Protein AF-0000000087186955 (afdb_homodimer)

Radius of gyration: 20.77 Å; Cα contacts (8 Å, |Δi|>4): 490; chains: 2; bounding box: 36×89×52 Å

Sequence (268 aa):
MSTNGNLEWLLADILRVPAVRHALVVSRDGLRLAGSPDISTDDADRLSAICSGLLSLGHEAAAQLAGDGSAPRQVMVEFDGGFLFLVAAGPGASLAVATAADVDAGLVAREMQHMVVRIGQHLSSPPRTRTATPMSTNGNLEWLLADILRVPAVRHALVVSRDGLRLAGSPDISTDDADRLSAICSGLLSLGHEAAAQLAGDGSAPRQVMVEFDGGFLFLVAAGPGASLAVATAADVDAGLVAREMQHMVVRIGQHLSSPPRTRTATP

Secondary structure (DSSP, 8-state):
-------GGGGHHHHTSTTEEEEEEEETTS-EEEE-TTS-HHHHHHHHHHHHHHHHHHHHHHHHHH-TT--EEEEEEEETTEEEEEEE-STTEEEEEEEETT--HHHHHHHHHHHHHHHHHHHHS---------/-------GGGGHHHHTSTTEEEEEEEETTS-EEEE-TTS-HHHHHHHHHHHHHHHHHHHHHHHHHH-TT--EEEEEEEETTEEEEEEE-STTEEEEEEEETT--HHHHHHHHHHHHHHHHHHHHS---------

Nearest PDB structures (foldseek):
  3kye-assembly2_C  TM=9.546E-01  e=3.611E-11  Streptomyces avermitilis MA-4680 = NBRC 14893
  7f8m-assembly3_F  TM=9.015E-01  e=1.747E-09  Candidatus Thorarchaeota archaeon SMTZ1-45
  3t1r-assembly2_C  TM=8.400E-01  e=4.083E-08  Thermus thermophilus HB8
  6izw-assembly1_B  TM=7.992E-01  e=1.858E-07  Myxococcus xanthus DK 1622
  7ct3-assembly1_A  TM=6.776E-01  e=3.622E-05  Myxococcus xanthus DK 1622

Foldseek 3Di:
DDLQPACQVLCVVLCPAPQWDKKFKAWQVQATNYIHPVDDPVRRSVVSNVLNVQQVVQQVVQCVPPNPPGGDQWDKDDDVFWIWIWGDLPDTIIMIIIGGPPGDPVVSVVSVVVSSPVVNVSVPPPPPPPPPDD/DDLQPACQVLCVVLCPAPQWDKKFKAWLVQATPYIHPVDDPVRRSVVSNVLNVQQVVQQVVQCVPPNPPGGDQWDKDDDVFWIWIWGDLPDTIIMIIIGGPPGDPVVSVVSVVVSSPVVNVSVPPPPPPPPPDD

pLDDT: mean 89.42, std 15.17, range [30.84, 98.56]

Solvent-accessible surface area (backbone atoms only — not comparable to full-atom values): 14266 Å² total; per-residue (Å²): 130,84,78,67,76,79,46,43,71,66,48,50,68,55,57,67,40,75,45,44,72,44,42,34,33,26,32,68,90,29,44,64,63,26,52,41,85,90,52,52,69,69,57,46,48,50,51,23,43,45,51,39,50,48,52,54,43,32,30,52,50,18,22,74,74,58,32,84,86,35,46,39,65,32,40,35,34,33,27,73,64,20,37,37,42,34,31,64,25,61,92,55,26,28,40,36,39,33,30,35,64,85,40,54,62,69,60,51,50,52,45,48,54,55,42,32,54,54,50,34,56,57,70,68,46,67,75,78,70,78,73,76,72,128,130,83,80,65,76,80,46,42,70,69,46,52,67,56,57,66,40,75,45,43,73,44,40,35,32,23,33,68,90,30,44,64,62,25,53,41,86,91,50,53,69,69,57,45,47,51,51,23,43,45,51,39,50,47,52,53,45,32,30,51,48,18,24,73,75,59,32,83,85,35,46,41,64,32,41,36,35,33,26,73,64,19,37,37,42,35,30,65,24,61,92,55,26,28,42,36,38,31,31,34,64,86,39,54,63,69,60,51,51,51,44,47,55,55,42,31,55,53,49,35,58,60,70,67,47,68,75,77,68,76,73,75,71,130

InterPro domains:
  IPR004942 Roadblock/LAMTOR2 domain [PF03259] (10-98)
  IPR004942 Roadblock/LAMTOR2 domain [SM00960] (7-99)
  IPR053141 Mycobacterial serine protease inhibitor Rv3364c [PTHR36222] (3-132)

Organism: Streptomyces mobaraensis (NCBI:txid35621)

Structure (mmCIF, N/CA/C/O backbone):
data_AF-0000000087186955-model_v1
#
loop_
_entity.id
_entity.type
_entity.pdbx_description
1 polymer 'Roadblock/LC7 domain-containing protein'
#
loop_
_atom_site.group_PDB
_atom_site.id
_atom_site.type_symbol
_atom_site.label_atom_id
_atom_site.label_alt_id
_atom_site.label_comp_id
_atom_site.label_asym_id
_atom_site.label_entity_id
_atom_site.label_seq_id
_atom_site.pdbx_PDB_ins_code
_atom_site.Cartn_x
_atom_site.Cartn_y
_atom_site.Cartn_z
_atom_site.occupancy
_atom_site.B_iso_or_equiv
_atom_site.auth_seq_id
_atom_site.auth_comp_id
_atom_site.auth_asym_id
_atom_site.auth_atom_id
_atom_site.pdbx_PDB_model_num
ATOM 1 N N . MET A 1 1 ? 4.699 -32.25 5.438 1 30.84 1 MET A N 1
ATOM 2 C CA . MET A 1 1 ? 4.254 -30.938 4.988 1 30.84 1 MET A CA 1
ATOM 3 C C . MET A 1 1 ? 3.721 -31 3.562 1 30.84 1 MET A C 1
ATOM 5 O O . MET A 1 1 ? 4.426 -31.438 2.65 1 30.84 1 MET A O 1
ATOM 9 N N . SER A 1 2 ? 2.445 -31.359 3.266 1 35.59 2 SER A N 1
ATOM 10 C CA . SER A 1 2 ? 1.714 -31.688 2.045 1 35.59 2 SER A CA 1
ATOM 11 C C . SER A 1 2 ? 2.104 -30.766 0.901 1 35.59 2 SER A C 1
ATOM 13 O O . SER A 1 2 ? 2.279 -29.562 1.104 1 35.59 2 SER A O 1
ATOM 15 N N . THR A 1 3 ? 2.781 -31.281 -0.1 1 39.59 3 THR A N 1
ATOM 16 C CA . THR A 1 3 ? 3.219 -30.812 -1.408 1 39.59 3 THR A CA 1
ATOM 17 C C . THR A 1 3 ? 2.104 -30.031 -2.102 1 39.59 3 THR A C 1
ATOM 19 O O . THR A 1 3 ? 1.169 -30.625 -2.643 1 39.59 3 THR A O 1
ATOM 22 N N . ASN A 1 4 ? 1.315 -29.156 -1.47 1 44.97 4 ASN A N 1
ATOM 23 C CA . ASN A 1 4 ? 0.287 -28.453 -2.227 1 44.97 4 ASN A CA 1
ATOM 24 C C . ASN A 1 4 ? 0.726 -28.203 -3.666 1 44.97 4 ASN A C 1
ATOM 26 O O . ASN A 1 4 ? 1.914 -28.016 -3.934 1 44.97 4 ASN A O 1
ATOM 30 N N . GLY A 1 5 ? -0.139 -28.578 -4.727 1 54.31 5 GLY A N 1
ATOM 31 C CA . GLY A 1 5 ? -0.03 -28.469 -6.172 1 54.31 5 GLY A CA 1
ATOM 32 C C . GLY A 1 5 ? 0.792 -27.281 -6.617 1 54.31 5 GLY A C 1
ATOM 33 O O . GLY A 1 5 ? 0.823 -26.25 -5.938 1 54.31 5 GLY A O 1
ATOM 34 N N . ASN A 1 6 ? 1.969 -27.578 -7.324 1 72.88 6 ASN A N 1
ATOM 35 C CA . ASN A 1 6 ? 3.066 -26.781 -7.859 1 72.88 6 ASN A CA 1
ATOM 36 C C . ASN A 1 6 ? 2.553 -25.531 -8.586 1 72.88 6 ASN A C 1
ATOM 38 O O . ASN A 1 6 ? 1.932 -25.641 -9.641 1 72.88 6 ASN A O 1
ATOM 42 N N . LEU A 1 7 ? 2.09 -24.469 -7.895 1 88.06 7 LEU A N 1
ATOM 43 C CA . LEU A 1 7 ? 1.581 -23.219 -8.469 1 88.06 7 LEU A CA 1
ATOM 44 C C . LEU A 1 7 ? 2.705 -22.422 -9.125 1 88.06 7 LEU A C 1
ATOM 46 O O . LEU A 1 7 ? 2.469 -21.344 -9.672 1 88.06 7 LEU A O 1
ATOM 50 N N . GLU A 1 8 ? 3.752 -23.016 -9.07 1 90.69 8 GLU A N 1
ATOM 51 C CA . GLU A 1 8 ? 4.883 -22.266 -9.602 1 90.69 8 GLU A CA 1
ATOM 52 C C . GLU A 1 8 ? 4.738 -22.031 -11.109 1 90.69 8 GLU A C 1
ATOM 54 O O . GLU A 1 8 ? 5.137 -21 -11.625 1 90.69 8 GLU A O 1
ATOM 59 N N . TRP A 1 9 ? 4.125 -23.078 -11.742 1 91.38 9 TRP A N 1
ATOM 60 C CA . TRP A 1 9 ? 3.979 -23 -13.195 1 91.38 9 TRP A CA 1
ATOM 61 C C . TRP A 1 9 ? 3.047 -21.844 -13.586 1 91.38 9 TRP A C 1
ATOM 63 O O . TRP A 1 9 ? 3.193 -21.266 -14.656 1 91.38 9 TRP A O 1
ATOM 73 N N . LEU A 1 10 ? 2.105 -21.438 -12.609 1 91.06 10 LEU A N 1
ATOM 74 C CA . LEU A 1 10 ? 1.141 -20.375 -12.875 1 91.06 10 LEU A CA 1
ATOM 75 C C . LEU A 1 10 ? 1.833 -19.016 -12.953 1 91.06 10 LEU A C 1
ATOM 77 O O . LEU A 1 10 ? 1.313 -18.078 -13.578 1 91.06 10 LEU A O 1
ATOM 81 N N . LEU A 1 11 ? 3.029 -18.984 -12.43 1 94.62 11 LEU A N 1
ATOM 82 C CA . LEU A 1 11 ? 3.719 -17.703 -12.32 1 94.62 11 LEU A CA 1
ATOM 83 C C . LEU A 1 11 ? 4.527 -17.422 -13.578 1 94.62 11 LEU A C 1
ATOM 85 O O . LEU A 1 11 ? 5.043 -16.312 -13.75 1 94.62 11 LEU A O 1
ATOM 89 N N . ALA A 1 12 ? 4.605 -18.391 -14.469 1 92.75 12 ALA A N 1
ATOM 90 C CA . ALA A 1 12 ? 5.465 -18.266 -15.641 1 92.75 12 ALA A CA 1
ATOM 91 C C . ALA A 1 12 ? 5.031 -17.078 -16.516 1 92.75 12 ALA A C 1
ATOM 93 O O . ALA A 1 12 ? 5.867 -16.312 -16.984 1 92.75 12 ALA A O 1
ATOM 94 N N . ASP A 1 13 ? 3.697 -16.906 -16.719 1 92.44 13 ASP A N 1
ATOM 95 C CA . ASP A 1 13 ? 3.178 -15.875 -17.609 1 92.44 13 ASP A CA 1
ATOM 96 C C . ASP A 1 13 ? 3.494 -14.484 -17.078 1 92.44 13 ASP A C 1
ATOM 98 O O . ASP A 1 13 ? 3.922 -13.609 -17.844 1 92.44 13 ASP A O 1
ATOM 102 N N . ILE A 1 14 ? 3.32 -14.289 -15.797 1 95.44 14 ILE A N 1
ATOM 103 C CA . ILE A 1 14 ? 3.531 -12.953 -15.25 1 95.44 14 ILE A CA 1
ATOM 104 C C . ILE A 1 14 ? 5.023 -12.633 -15.227 1 95.44 14 ILE A C 1
ATOM 106 O O . ILE A 1 14 ? 5.422 -11.477 -15.375 1 95.44 14 ILE A O 1
ATOM 110 N N . LEU A 1 15 ? 5.848 -13.68 -15.141 1 95.69 15 LEU A N 1
ATOM 111 C CA . LEU A 1 15 ? 7.293 -13.484 -15.102 1 95.69 15 LEU A CA 1
ATOM 112 C C . LEU A 1 15 ? 7.828 -13.117 -16.484 1 95.69 15 LEU A C 1
ATOM 114 O O . LEU A 1 15 ? 8.961 -12.633 -16.609 1 95.69 15 LEU A O 1
ATOM 118 N N . ARG A 1 16 ? 7.035 -13.289 -17.516 1 94.44 16 ARG A N 1
ATOM 119 C CA . ARG A 1 16 ? 7.438 -12.938 -18.875 1 94.44 16 ARG A CA 1
ATOM 120 C C . ARG A 1 16 ? 7.184 -11.461 -19.156 1 94.44 16 ARG A C 1
ATOM 122 O O . ARG A 1 16 ? 7.672 -10.914 -20.156 1 94.44 16 ARG A O 1
ATOM 129 N N . VAL A 1 17 ? 6.375 -10.82 -18.266 1 95.88 17 VAL A N 1
ATOM 130 C CA . VAL A 1 17 ? 6.137 -9.391 -18.422 1 95.88 17 VAL A CA 1
ATOM 131 C C . VAL A 1 17 ? 7.43 -8.617 -18.156 1 95.88 17 VAL A C 1
ATOM 133 O O . VAL A 1 17 ? 8.062 -8.789 -17.125 1 95.88 17 VAL A O 1
ATOM 136 N N . PRO A 1 18 ? 7.742 -7.75 -19.094 1 96 18 PRO A N 1
ATOM 137 C CA . PRO A 1 18 ? 8.961 -6.961 -18.875 1 96 18 PRO A CA 1
ATOM 138 C C . PRO A 1 18 ? 8.938 -6.188 -17.562 1 96 18 PRO A C 1
ATOM 140 O O . PRO A 1 18 ? 7.887 -5.68 -17.156 1 96 18 PRO A O 1
ATOM 143 N N . ALA A 1 19 ? 10.062 -6.148 -16.844 1 96.75 19 ALA A N 1
ATOM 144 C CA . ALA A 1 19 ? 10.289 -5.363 -15.641 1 96.75 19 ALA A CA 1
ATOM 145 C C . ALA A 1 19 ? 9.742 -6.086 -14.406 1 96.75 19 ALA A C 1
ATOM 147 O O . ALA A 1 19 ? 9.898 -5.605 -13.281 1 96.75 19 ALA A O 1
ATOM 148 N N . VAL A 1 20 ? 9.086 -7.285 -14.57 1 97.62 20 VAL A N 1
ATOM 149 C CA . VAL A 1 20 ? 8.727 -8.102 -13.414 1 97.62 20 VAL A CA 1
ATOM 150 C C . VAL A 1 20 ? 9.969 -8.805 -12.875 1 97.62 20 VAL A C 1
ATOM 152 O O . VAL A 1 20 ? 10.719 -9.43 -13.641 1 97.62 20 VAL A O 1
ATOM 155 N N . ARG A 1 21 ? 10.133 -8.727 -11.609 1 97 21 ARG A N 1
ATOM 156 C CA . ARG A 1 21 ? 11.32 -9.305 -10.984 1 97 21 ARG A CA 1
ATOM 157 C C . ARG A 1 21 ? 10.969 -10.586 -10.234 1 97 21 ARG A C 1
ATOM 159 O O . ARG A 1 21 ? 11.648 -11.602 -10.375 1 97 21 ARG A O 1
ATOM 166 N N . HIS A 1 22 ? 9.953 -10.531 -9.406 1 97.38 22 HIS A N 1
ATOM 167 C CA . HIS A 1 22 ? 9.539 -11.672 -8.602 1 97.38 22 HIS A CA 1
ATOM 168 C C . HIS A 1 22 ? 8.023 -11.773 -8.531 1 97.38 22 HIS A C 1
ATOM 170 O O . HIS A 1 22 ? 7.32 -10.766 -8.656 1 97.38 22 HIS A O 1
ATOM 176 N N . ALA A 1 23 ? 7.539 -12.922 -8.328 1 97.88 23 ALA A N 1
ATOM 177 C CA . ALA A 1 23 ? 6.129 -13.188 -8.047 1 97.88 23 ALA A CA 1
ATOM 178 C C . ALA A 1 23 ? 5.98 -14.266 -6.977 1 97.88 23 ALA A C 1
ATOM 180 O O . ALA A 1 23 ? 6.773 -15.211 -6.926 1 97.88 23 ALA A O 1
ATOM 181 N N . LEU A 1 24 ? 4.988 -14.125 -6.168 1 97.5 24 LEU A N 1
ATOM 182 C CA . LEU A 1 24 ? 4.695 -15.07 -5.102 1 97.5 24 LEU A CA 1
ATOM 183 C C . LEU A 1 24 ? 3.191 -15.289 -4.961 1 97.5 24 LEU A C 1
ATOM 185 O O . LEU A 1 24 ? 2.406 -14.352 -5.145 1 97.5 24 LEU A O 1
ATOM 189 N N . VAL A 1 25 ? 2.775 -16.453 -4.672 1 97.12 25 VAL A N 1
ATOM 190 C CA . VAL A 1 25 ? 1.443 -16.75 -4.16 1 97.12 25 VAL A CA 1
ATOM 191 C C . VAL A 1 25 ? 1.518 -17.047 -2.662 1 97.12 25 VAL A C 1
ATOM 193 O O . VAL A 1 25 ? 2.295 -17.906 -2.227 1 97.12 25 VAL A O 1
ATOM 196 N N . VAL A 1 26 ? 0.777 -16.344 -1.943 1 96.56 26 VAL A N 1
ATOM 197 C CA . VAL A 1 26 ? 0.815 -16.422 -0.486 1 96.56 26 VAL A CA 1
ATOM 198 C C . VAL A 1 26 ? -0.542 -16.875 0.042 1 96.56 26 VAL A C 1
ATOM 200 O O . VAL A 1 26 ? -1.583 -16.359 -0.366 1 96.56 26 VAL A O 1
ATOM 203 N N . SER A 1 27 ? -0.53 -17.828 0.962 1 94.88 27 SER A N 1
ATOM 204 C CA . SER A 1 27 ? -1.767 -18.328 1.552 1 94.88 27 SER A CA 1
ATOM 205 C C . SER A 1 27 ? -2.332 -17.344 2.572 1 94.88 27 SER A C 1
ATOM 207 O O . SER A 1 27 ? -1.647 -16.406 2.982 1 94.88 27 SER A O 1
ATOM 209 N N . ARG A 1 28 ? -3.572 -17.594 2.92 1 90.75 28 ARG A N 1
ATOM 210 C CA . ARG A 1 28 ? -4.258 -16.75 3.898 1 90.75 28 ARG A CA 1
ATOM 211 C C . ARG A 1 28 ? -3.502 -16.734 5.227 1 90.75 28 ARG A C 1
ATOM 213 O O . ARG A 1 28 ? -3.457 -15.695 5.902 1 90.75 28 ARG A O 1
ATOM 220 N N . ASP A 1 29 ? -2.949 -17.797 5.547 1 92.44 29 ASP A N 1
ATOM 221 C CA . ASP A 1 29 ? -2.248 -17.875 6.824 1 92.44 29 ASP A CA 1
ATOM 222 C C . ASP A 1 29 ? -0.803 -17.406 6.691 1 92.44 29 ASP A C 1
ATOM 224 O O . ASP A 1 29 ? -0.002 -17.578 7.613 1 92.44 29 ASP A O 1
ATOM 228 N N . GLY A 1 30 ? -0.392 -16.844 5.504 1 95 30 GLY A N 1
ATOM 229 C CA . GLY A 1 30 ? 0.874 -16.156 5.324 1 95 30 GLY A CA 1
ATOM 230 C C . GLY A 1 30 ? 1.969 -17.047 4.773 1 95 30 GLY A C 1
ATOM 231 O O . GLY A 1 30 ? 3.135 -16.656 4.715 1 95 30 GLY A O 1
ATOM 232 N N . LEU A 1 31 ? 1.65 -18.297 4.391 1 95 31 LEU A N 1
ATOM 233 C CA . LEU A 1 31 ? 2.633 -19.25 3.871 1 95 31 LEU A CA 1
ATOM 234 C C . LEU A 1 31 ? 2.85 -19.031 2.375 1 95 31 LEU A C 1
ATOM 236 O O . LEU A 1 31 ? 1.897 -18.781 1.635 1 95 31 LEU A O 1
ATOM 240 N N . ARG A 1 32 ? 4.059 -19.219 2.006 1 96.38 32 ARG A N 1
ATOM 241 C CA . ARG A 1 32 ? 4.363 -19.203 0.579 1 96.38 32 ARG A CA 1
ATOM 242 C C . ARG A 1 32 ? 3.85 -20.453 -0.115 1 96.38 32 ARG A C 1
ATOM 244 O O . ARG A 1 32 ? 4.25 -21.578 0.231 1 96.38 32 ARG A O 1
ATOM 251 N N . LEU A 1 33 ? 2.988 -20.281 -1.025 1 95.25 33 LEU A N 1
ATOM 252 C CA . LEU A 1 33 ? 2.475 -21.406 -1.8 1 95.25 33 LEU A CA 1
ATOM 253 C C . LEU A 1 33 ? 3.293 -21.609 -3.07 1 95.25 33 LEU A C 1
ATOM 255 O O . LEU A 1 33 ? 3.402 -22.734 -3.57 1 95.25 33 LEU A O 1
ATOM 259 N N . ALA A 1 34 ? 3.811 -20.531 -3.652 1 95.06 34 ALA A N 1
ATOM 260 C CA . ALA A 1 34 ? 4.645 -20.547 -4.852 1 95.06 34 ALA A CA 1
ATOM 261 C C . ALA A 1 34 ? 5.504 -19.281 -4.93 1 95.06 34 ALA A C 1
ATOM 263 O O . ALA A 1 34 ? 5.129 -18.234 -4.406 1 95.06 34 ALA A O 1
ATOM 264 N N . GLY A 1 35 ? 6.645 -19.406 -5.551 1 96.12 35 GLY A N 1
ATOM 265 C CA . GLY A 1 35 ? 7.547 -18.297 -5.781 1 96.12 35 GLY A CA 1
ATOM 266 C C . GLY A 1 35 ? 8.328 -18.406 -7.078 1 96.12 35 GLY A C 1
ATOM 267 O O . GLY A 1 35 ? 8.516 -19.516 -7.594 1 96.12 35 GLY A O 1
ATOM 268 N N . SER A 1 36 ? 8.641 -17.234 -7.508 1 95.19 36 SER A N 1
ATOM 269 C CA . SER A 1 36 ? 9.453 -17.266 -8.719 1 95.19 36 SER A CA 1
ATOM 270 C C . SER A 1 36 ? 10.781 -17.969 -8.484 1 95.19 36 SER A C 1
ATOM 272 O O . SER A 1 36 ? 11.273 -18.016 -7.355 1 95.19 36 SER A O 1
ATOM 274 N N . PRO A 1 37 ? 11.352 -18.578 -9.523 1 91.94 37 PRO A N 1
ATOM 275 C CA . PRO A 1 37 ? 12.539 -19.422 -9.383 1 91.94 37 PRO A CA 1
ATOM 276 C C . PRO A 1 37 ? 13.781 -18.641 -8.992 1 91.94 37 PRO A C 1
ATOM 278 O O . PRO A 1 37 ? 14.727 -19.203 -8.438 1 91.94 37 PRO A O 1
ATOM 281 N N . ASP A 1 38 ? 13.875 -17.391 -9.227 1 92.94 38 ASP A N 1
ATOM 282 C CA . ASP A 1 38 ? 15.109 -16.625 -9.062 1 92.94 38 ASP A CA 1
ATOM 283 C C . ASP A 1 38 ? 15.195 -16.031 -7.66 1 92.94 38 ASP A C 1
ATOM 285 O O . ASP A 1 38 ? 16.125 -15.273 -7.363 1 92.94 38 ASP A O 1
ATOM 289 N N . ILE A 1 39 ? 14.25 -16.281 -6.852 1 93.88 39 ILE A N 1
ATOM 290 C CA . ILE A 1 39 ? 14.297 -15.797 -5.477 1 93.88 39 ILE A CA 1
ATOM 291 C C . ILE A 1 39 ? 14.625 -16.938 -4.527 1 93.88 39 ILE A C 1
ATOM 293 O O . ILE A 1 39 ? 14.133 -18.062 -4.703 1 93.88 39 ILE A O 1
ATOM 297 N N . SER A 1 40 ? 15.602 -16.719 -3.631 1 96.38 40 SER A N 1
ATOM 298 C CA . SER A 1 40 ? 15.922 -17.75 -2.656 1 96.38 40 SER A CA 1
ATOM 299 C C . SER A 1 40 ? 14.711 -18.094 -1.797 1 96.38 40 SER A C 1
ATOM 301 O O . SER A 1 40 ? 13.82 -17.266 -1.606 1 96.38 40 SER A O 1
ATOM 303 N N . THR A 1 41 ? 14.68 -19.281 -1.275 1 95.31 41 THR A N 1
ATOM 304 C CA . THR A 1 41 ? 13.586 -19.734 -0.422 1 95.31 41 THR A CA 1
ATOM 305 C C . THR A 1 41 ? 13.43 -18.812 0.785 1 95.31 41 THR A C 1
ATOM 307 O O . THR A 1 41 ? 12.32 -18.406 1.128 1 95.31 41 THR A O 1
ATOM 310 N N . ASP A 1 42 ? 14.562 -18.406 1.396 1 96.62 42 ASP A N 1
ATOM 311 C CA . ASP A 1 42 ? 14.523 -17.547 2.566 1 96.62 42 ASP A CA 1
ATOM 312 C C . ASP A 1 42 ? 13.945 -16.172 2.217 1 96.62 42 ASP A C 1
ATOM 314 O O . ASP A 1 42 ? 13.133 -15.625 2.965 1 96.62 42 ASP A O 1
ATOM 318 N N . ASP A 1 43 ? 14.375 -15.625 1.119 1 96.75 43 ASP A N 1
ATOM 319 C CA . ASP A 1 43 ? 13.883 -14.32 0.691 1 96.75 43 ASP A CA 1
ATOM 320 C C . ASP A 1 43 ? 12.398 -14.383 0.342 1 96.75 43 ASP A C 1
ATOM 322 O O . ASP A 1 43 ? 11.633 -13.469 0.665 1 96.75 43 ASP A O 1
ATOM 326 N N . ALA A 1 44 ? 12.039 -15.422 -0.332 1 96.94 44 ALA A N 1
ATOM 327 C CA . ALA A 1 44 ? 10.641 -15.617 -0.694 1 96.94 44 ALA A CA 1
ATOM 328 C C . ALA A 1 44 ? 9.758 -15.727 0.55 1 96.94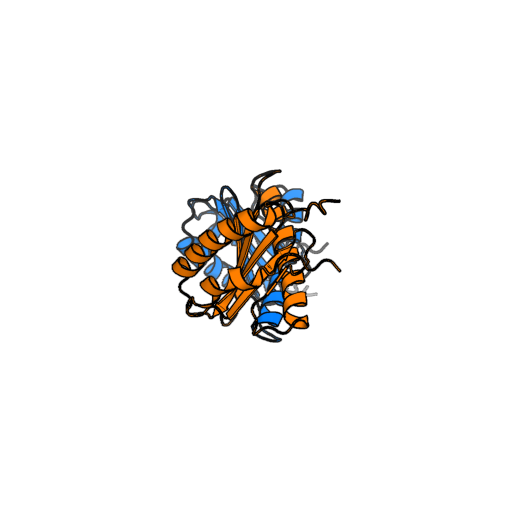 44 ALA A C 1
ATOM 330 O O . ALA A 1 44 ? 8.672 -15.141 0.601 1 96.94 44 ALA A O 1
ATOM 331 N N . ASP A 1 45 ? 10.234 -16.5 1.533 1 97.31 45 ASP A N 1
ATOM 332 C CA . ASP A 1 45 ? 9.492 -16.672 2.775 1 97.31 45 ASP A CA 1
ATOM 333 C C . ASP A 1 45 ? 9.367 -15.344 3.523 1 97.31 45 ASP A C 1
ATOM 335 O O . ASP A 1 45 ? 8.305 -15.016 4.055 1 97.31 45 ASP A O 1
ATOM 339 N N . ARG A 1 46 ? 10.445 -14.578 3.516 1 97.56 46 ARG A N 1
ATOM 340 C CA . ARG A 1 46 ? 10.422 -13.273 4.172 1 97.56 46 ARG A CA 1
ATOM 341 C C . ARG A 1 46 ? 9.461 -12.32 3.467 1 97.56 46 ARG A C 1
ATOM 343 O O . ARG A 1 46 ? 8.664 -11.648 4.117 1 97.56 46 ARG A O 1
ATOM 350 N N . LEU A 1 47 ? 9.523 -12.297 2.188 1 97.56 47 LEU A N 1
ATOM 351 C CA . LEU A 1 47 ? 8.633 -11.438 1.415 1 97.56 47 LEU A CA 1
ATOM 352 C C . LEU A 1 47 ? 7.18 -11.867 1.582 1 97.56 47 LEU A C 1
ATOM 354 O O . LEU A 1 47 ? 6.281 -11.023 1.645 1 97.56 47 LEU A O 1
ATOM 358 N N . SER A 1 48 ? 6.957 -13.164 1.672 1 97.88 48 SER A N 1
ATOM 359 C CA . SER A 1 48 ? 5.605 -13.664 1.902 1 97.88 48 SER A CA 1
ATOM 360 C C . SER A 1 48 ? 5.047 -13.156 3.227 1 97.88 48 SER A C 1
ATOM 362 O O . SER A 1 48 ? 3.885 -12.742 3.301 1 97.88 48 SER A O 1
ATOM 364 N N . ALA A 1 49 ? 5.867 -13.188 4.273 1 97.88 49 ALA A N 1
ATOM 365 C CA . ALA A 1 49 ? 5.457 -12.688 5.582 1 97.88 49 ALA A CA 1
ATOM 366 C C . ALA A 1 49 ? 5.102 -11.203 5.516 1 97.88 49 ALA A C 1
ATOM 368 O O . ALA A 1 49 ? 4.082 -10.773 6.062 1 97.88 49 ALA A O 1
ATOM 369 N N . ILE A 1 50 ? 5.902 -10.453 4.832 1 98.12 50 ILE A N 1
ATOM 370 C CA . ILE A 1 50 ? 5.684 -9.023 4.664 1 98.12 50 ILE A CA 1
ATOM 371 C C . ILE A 1 50 ? 4.367 -8.789 3.924 1 98.12 50 ILE A C 1
ATOM 373 O O . ILE A 1 50 ? 3.543 -7.977 4.355 1 98.12 50 ILE A O 1
ATOM 377 N N . CYS A 1 51 ? 4.125 -9.477 2.834 1 98.38 51 CYS A N 1
ATOM 378 C CA . CYS A 1 51 ? 2.93 -9.336 2.01 1 98.38 51 CYS A CA 1
ATOM 379 C C . CYS A 1 51 ? 1.679 -9.703 2.801 1 98.38 51 CYS A C 1
ATOM 381 O O . CYS A 1 51 ? 0.653 -9.023 2.695 1 98.38 51 CYS A O 1
ATOM 383 N N . SER A 1 52 ? 1.82 -10.781 3.602 1 97.81 52 SER A N 1
ATOM 384 C CA . SER A 1 52 ? 0.691 -11.172 4.441 1 97.81 52 SER A CA 1
ATOM 385 C C . SER A 1 52 ? 0.33 -10.062 5.426 1 97.81 52 SER A C 1
ATOM 387 O O . SER A 1 52 ? -0.849 -9.766 5.625 1 97.81 52 SER A O 1
ATOM 389 N N . GLY A 1 53 ? 1.348 -9.477 5.996 1 97.75 53 GLY A N 1
ATOM 390 C CA . GLY A 1 53 ? 1.126 -8.352 6.891 1 97.75 53 GLY A CA 1
ATOM 391 C C . GLY A 1 53 ? 0.51 -7.152 6.195 1 97.75 53 GLY A C 1
ATOM 392 O O . GLY A 1 53 ? -0.429 -6.543 6.715 1 97.75 53 GLY A O 1
ATOM 393 N N . LEU A 1 54 ? 1.013 -6.832 5.023 1 98.25 54 LEU A N 1
ATOM 394 C CA . LEU A 1 54 ? 0.488 -5.723 4.234 1 98.25 54 LEU A CA 1
ATOM 395 C C . LEU A 1 54 ? -0.985 -5.938 3.906 1 98.25 54 LEU A C 1
ATOM 397 O O . LEU A 1 54 ? -1.797 -5.02 4.039 1 98.25 54 LEU A O 1
ATOM 401 N N . LEU A 1 55 ? -1.32 -7.094 3.5 1 97.31 55 LEU A N 1
ATOM 402 C CA . LEU A 1 55 ? -2.705 -7.379 3.145 1 97.31 55 LEU A CA 1
ATOM 403 C C . LEU A 1 55 ? -3.607 -7.316 4.375 1 97.31 55 LEU A C 1
ATOM 405 O O . LEU A 1 55 ? -4.73 -6.812 4.297 1 97.31 55 LEU A O 1
ATOM 409 N N . SER A 1 56 ? -3.133 -7.871 5.516 1 96.38 56 SER A N 1
ATOM 410 C CA . SER A 1 56 ? -3.887 -7.801 6.766 1 96.38 56 SER A CA 1
ATOM 411 C C . SER A 1 56 ? -4.18 -6.355 7.156 1 96.38 56 SER A C 1
ATOM 413 O O . SER A 1 56 ? -5.32 -6.016 7.477 1 96.38 56 SER A O 1
ATOM 415 N N . LEU A 1 57 ? -3.184 -5.543 7.09 1 97.25 57 LEU A N 1
ATOM 416 C CA . LEU A 1 57 ? -3.369 -4.137 7.438 1 97.25 57 LEU A CA 1
ATOM 417 C C . LEU A 1 57 ? -4.195 -3.42 6.375 1 97.25 57 LEU A C 1
ATOM 419 O O . LEU A 1 57 ? -4.957 -2.502 6.688 1 97.25 57 LEU A O 1
ATOM 423 N N . GLY A 1 58 ? -4.051 -3.789 5.133 1 97.81 58 GLY A N 1
ATOM 424 C CA . GLY A 1 58 ? -4.934 -3.293 4.09 1 97.81 58 GLY A CA 1
ATOM 425 C C . GLY A 1 58 ? -6.402 -3.568 4.371 1 97.81 58 GLY A C 1
ATOM 426 O O . GLY A 1 58 ? -7.254 -2.705 4.152 1 97.81 58 GLY A O 1
ATOM 427 N N . HIS A 1 59 ? -6.707 -4.805 4.852 1 96.06 59 HIS A N 1
ATOM 428 C CA . HIS A 1 59 ? -8.062 -5.148 5.27 1 96.06 59 HIS A CA 1
ATOM 429 C C . HIS A 1 59 ? -8.539 -4.238 6.391 1 96.06 59 HIS A C 1
ATOM 431 O O . HIS A 1 59 ? -9.68 -3.762 6.367 1 96.06 59 HIS A O 1
ATOM 437 N N . GLU A 1 60 ? -7.668 -3.994 7.355 1 97 60 GLU A N 1
ATOM 438 C CA . GLU A 1 60 ? -8.016 -3.123 8.477 1 97 60 GLU A CA 1
ATOM 439 C C . GLU A 1 60 ? -8.297 -1.699 8 1 97 60 GLU A C 1
ATOM 441 O O . GLU A 1 60 ? -9.234 -1.053 8.477 1 97 60 GLU A O 1
ATOM 446 N N . ALA A 1 61 ? -7.453 -1.219 7.105 1 98.06 61 ALA A N 1
ATOM 447 C CA . ALA A 1 61 ? -7.645 0.116 6.547 1 98.06 61 ALA A CA 1
ATOM 448 C C . ALA A 1 61 ? -8.977 0.211 5.805 1 98.06 61 ALA A C 1
ATOM 450 O O . ALA A 1 61 ? -9.734 1.169 5.988 1 98.06 61 ALA A O 1
ATOM 451 N N . ALA A 1 62 ? -9.266 -0.802 4.973 1 97.44 62 ALA A N 1
ATOM 452 C CA . ALA A 1 62 ? -10.516 -0.833 4.215 1 97.44 62 ALA A CA 1
ATOM 453 C C . ALA A 1 62 ? -11.727 -0.839 5.145 1 97.44 62 ALA A C 1
ATOM 455 O O . ALA A 1 62 ? -12.68 -0.09 4.934 1 97.44 62 ALA A O 1
ATOM 456 N N . ALA A 1 63 ? -11.672 -1.69 6.18 1 96.62 63 ALA A N 1
ATOM 457 C CA . ALA A 1 63 ? -12.758 -1.776 7.148 1 96.62 63 ALA A CA 1
ATOM 458 C C . ALA A 1 63 ? -12.961 -0.446 7.867 1 96.62 63 ALA A C 1
ATOM 460 O O . ALA A 1 63 ? -14.094 -0.027 8.102 1 96.62 63 ALA A O 1
ATOM 461 N N . GLN A 1 64 ? -11.852 0.203 8.211 1 96.19 64 GLN A N 1
ATOM 462 C CA . GLN A 1 64 ? -11.898 1.473 8.93 1 96.19 64 GLN A CA 1
ATOM 463 C C . GLN A 1 64 ? -12.5 2.574 8.062 1 96.19 64 GLN A C 1
ATOM 465 O O . GLN A 1 64 ? -13.242 3.426 8.562 1 96.19 64 GLN A O 1
ATOM 470 N N . LEU A 1 65 ? -12.242 2.514 6.762 1 96.5 65 LEU A N 1
ATOM 471 C CA . LEU A 1 65 ? -12.578 3.637 5.891 1 96.5 65 LEU A CA 1
ATOM 472 C C . LEU A 1 65 ? -13.891 3.391 5.164 1 96.5 65 LEU A C 1
ATOM 474 O O . LEU A 1 65 ? -14.578 4.34 4.781 1 96.5 65 LEU A O 1
ATOM 478 N N . ALA A 1 66 ? -14.172 2.15 4.926 1 94.44 66 ALA A N 1
ATOM 479 C CA . ALA A 1 66 ? -15.336 1.848 4.098 1 94.44 66 ALA A CA 1
ATOM 480 C C . ALA A 1 66 ? -16.312 0.925 4.828 1 94.44 66 ALA A C 1
ATOM 482 O O . ALA A 1 66 ? -17.344 0.528 4.273 1 94.44 66 ALA A O 1
ATOM 483 N N . GLY A 1 67 ? -16 0.584 6.02 1 92.69 67 GLY A N 1
ATOM 484 C CA . GLY A 1 67 ? -16.906 -0.237 6.816 1 92.69 67 GLY A CA 1
ATOM 485 C C . GLY A 1 67 ? -16.516 -1.702 6.836 1 92.69 67 GLY A C 1
ATOM 486 O O . GLY A 1 67 ? -15.711 -2.148 6.004 1 92.69 67 GLY A O 1
ATOM 487 N N . ASP A 1 68 ? -17.141 -2.377 7.809 1 88.06 68 ASP A N 1
ATOM 488 C CA . ASP A 1 68 ? -16.844 -3.789 8.016 1 88.06 68 ASP A CA 1
ATOM 489 C C . ASP A 1 68 ? -17.156 -4.605 6.758 1 88.06 68 ASP A C 1
ATOM 491 O O . ASP A 1 68 ? -18.172 -4.371 6.098 1 88.06 68 ASP A O 1
ATOM 495 N N . GLY A 1 69 ? -16.406 -5.512 6.367 1 87.12 69 GLY A N 1
ATOM 496 C CA . GLY A 1 69 ? -16.609 -6.352 5.195 1 87.12 69 GLY A CA 1
ATOM 497 C C . GLY A 1 69 ? -15.875 -5.844 3.969 1 87.12 69 GLY A C 1
ATOM 498 O O . GLY A 1 69 ? -15.758 -6.555 2.971 1 87.12 69 GLY A O 1
ATOM 499 N N . SER A 1 70 ? -15.539 -4.57 4.039 1 89.12 70 SER A N 1
ATOM 500 C CA . SER A 1 70 ? -14.742 -4.051 2.934 1 89.12 70 SER A CA 1
ATOM 501 C C . SER A 1 70 ? -13.352 -4.68 2.906 1 89.12 70 SER A C 1
ATOM 503 O O . SER A 1 70 ? -12.766 -4.949 3.955 1 89.12 70 SER A O 1
ATOM 505 N N . ALA A 1 71 ? -12.898 -5.004 1.7 1 88.38 71 ALA A N 1
ATOM 506 C CA . ALA A 1 71 ? -11.57 -5.582 1.526 1 88.38 71 ALA A CA 1
ATOM 507 C C . ALA A 1 71 ? -10.75 -4.773 0.528 1 88.38 71 ALA A C 1
ATOM 509 O O . ALA A 1 71 ? -11.297 -4.133 -0.369 1 88.38 71 ALA A O 1
ATOM 510 N N . PRO A 1 72 ? -9.445 -4.812 0.798 1 89.81 72 PRO A N 1
ATOM 511 C CA . PRO A 1 72 ? -8.625 -4.145 -0.212 1 89.81 72 PRO A CA 1
ATOM 512 C C . PRO A 1 72 ? -8.633 -4.871 -1.555 1 89.81 72 PRO A C 1
ATOM 514 O O . PRO A 1 72 ? -8.539 -6.098 -1.598 1 89.81 72 PRO A O 1
ATOM 517 N N . ARG A 1 73 ? -8.836 -4.102 -2.621 1 90.69 73 ARG A N 1
ATOM 518 C CA . ARG A 1 73 ? -8.656 -4.641 -3.965 1 90.69 73 ARG A CA 1
ATOM 519 C C . ARG A 1 73 ? -7.172 -4.805 -4.293 1 90.69 73 ARG A C 1
ATOM 521 O O . ARG A 1 73 ? -6.789 -5.742 -4.996 1 90.69 73 ARG A O 1
ATOM 528 N N . GLN A 1 74 ? -6.406 -3.875 -3.723 1 94.69 74 GLN A N 1
ATOM 529 C CA . GLN 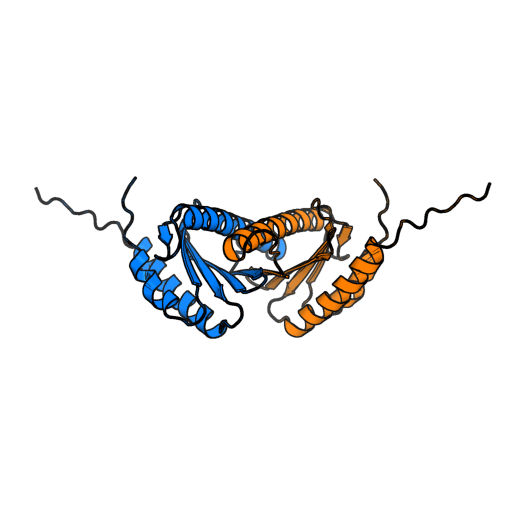A 1 74 ? -4.977 -3.869 -4.016 1 94.69 74 GLN A CA 1
ATOM 530 C C . GLN A 1 74 ? -4.203 -3.076 -2.967 1 94.69 74 GLN A C 1
ATOM 532 O O . GLN A 1 74 ? -4.684 -2.053 -2.477 1 94.69 74 GLN A O 1
ATOM 537 N N . VAL A 1 75 ? -3.002 -3.576 -2.6 1 98.19 75 VAL A N 1
ATOM 538 C CA . VAL A 1 75 ? -1.996 -2.824 -1.855 1 98.19 75 VAL A CA 1
ATOM 539 C C . VAL A 1 75 ? -0.75 -2.637 -2.717 1 98.19 75 VAL A C 1
ATOM 541 O O . VAL A 1 75 ? -0.267 -3.586 -3.338 1 98.19 75 VAL A O 1
ATOM 544 N N . MET A 1 76 ? -0.291 -1.479 -2.822 1 98.19 76 MET A N 1
ATOM 545 C CA . MET A 1 76 ? 0.882 -1.152 -3.627 1 98.19 76 MET A CA 1
ATOM 546 C C . MET A 1 76 ? 1.941 -0.447 -2.787 1 98.19 76 MET A C 1
ATOM 548 O O . MET A 1 76 ? 1.622 0.45 -2.004 1 98.19 76 MET A O 1
ATOM 552 N N . VAL A 1 77 ? 3.135 -0.869 -2.857 1 98.25 77 VAL A N 1
ATOM 553 C CA . VAL A 1 77 ? 4.273 -0.191 -2.248 1 98.25 77 VAL A CA 1
ATOM 554 C C . VAL A 1 77 ? 5.23 0.289 -3.336 1 98.25 77 VAL A C 1
ATOM 556 O O . VAL A 1 77 ? 5.715 -0.509 -4.141 1 98.25 77 VAL A O 1
ATOM 559 N N . GLU A 1 78 ? 5.414 1.541 -3.381 1 97.5 78 GLU A N 1
ATOM 560 C CA . GLU A 1 78 ? 6.426 2.117 -4.262 1 97.5 78 GLU A CA 1
ATOM 561 C C . GLU A 1 78 ? 7.734 2.355 -3.514 1 97.5 78 GLU A C 1
ATOM 563 O O . GLU A 1 78 ? 7.742 2.971 -2.445 1 97.5 78 GLU A O 1
ATOM 568 N N . PHE A 1 79 ? 8.773 1.817 -3.953 1 95.94 79 PHE A N 1
ATOM 569 C CA . PHE A 1 79 ? 10.102 2.006 -3.379 1 95.94 79 PHE A CA 1
ATOM 570 C C . PHE A 1 79 ? 11.102 2.408 -4.453 1 95.94 79 PHE A C 1
ATOM 572 O O . PHE A 1 79 ? 10.766 2.467 -5.637 1 95.94 79 PHE A O 1
ATOM 579 N N . ASP A 1 80 ? 12.289 2.799 -3.99 1 92.62 80 ASP A N 1
ATOM 580 C CA . ASP A 1 80 ? 13.32 3.193 -4.941 1 92.62 80 ASP A CA 1
ATOM 581 C C . ASP A 1 80 ? 13.703 2.029 -5.852 1 92.62 80 ASP A C 1
ATOM 583 O O . ASP A 1 80 ? 14.18 0.994 -5.379 1 92.62 80 ASP A O 1
ATOM 587 N N . GLY A 1 81 ? 13.289 2.197 -7.074 1 94.12 81 GLY A N 1
ATOM 588 C CA . GLY A 1 81 ? 13.719 1.203 -8.047 1 94.12 81 GLY A CA 1
ATOM 589 C C . GLY A 1 81 ? 12.625 0.216 -8.406 1 94.12 81 GLY A C 1
ATOM 590 O O . GLY A 1 81 ? 12.852 -0.706 -9.195 1 94.12 81 GLY A O 1
ATOM 591 N N . GLY A 1 82 ? 11.438 0.433 -7.809 1 97.38 82 GLY A N 1
ATOM 592 C CA . GLY A 1 82 ? 10.43 -0.523 -8.234 1 97.38 82 GLY A CA 1
ATOM 593 C C . GLY A 1 82 ? 9.156 -0.453 -7.414 1 97.38 82 GLY A C 1
ATOM 594 O O . GLY A 1 82 ? 8.922 0.53 -6.707 1 97.38 82 GLY A O 1
ATOM 595 N N . PHE A 1 83 ? 8.297 -1.487 -7.629 1 98.06 83 PHE A N 1
ATOM 596 C CA . PHE A 1 83 ? 6.992 -1.59 -6.98 1 98.06 83 PHE A CA 1
ATOM 597 C C . PHE A 1 83 ? 6.754 -3.002 -6.461 1 98.06 83 PHE A C 1
ATOM 599 O O . PHE A 1 83 ? 7.352 -3.961 -6.953 1 98.06 83 PHE A O 1
ATOM 606 N N . LEU A 1 84 ? 5.969 -3.092 -5.516 1 98.56 84 LEU A N 1
ATOM 607 C CA . LEU A 1 84 ? 5.316 -4.32 -5.078 1 98.56 84 LEU A CA 1
ATOM 608 C C . LEU A 1 84 ? 3.801 -4.207 -5.199 1 98.56 84 LEU A C 1
ATOM 610 O O . LEU A 1 84 ? 3.193 -3.307 -4.613 1 98.56 84 LEU A O 1
ATOM 614 N N . PHE A 1 85 ? 3.209 -5.043 -5.98 1 98.56 85 PHE A N 1
ATOM 615 C CA . PHE A 1 85 ? 1.762 -5.129 -6.129 1 98.56 85 PHE A CA 1
ATOM 616 C C . PHE A 1 85 ? 1.217 -6.355 -5.406 1 98.56 85 PHE A C 1
ATOM 618 O O . PHE A 1 85 ? 1.724 -7.465 -5.59 1 98.56 85 PHE A O 1
ATOM 625 N N . LEU A 1 86 ? 0.27 -6.18 -4.648 1 98.25 86 LEU A N 1
ATOM 626 C CA . LEU A 1 86 ? -0.334 -7.246 -3.855 1 98.25 86 LEU A CA 1
ATOM 627 C C . LEU A 1 86 ? -1.854 -7.23 -3.99 1 98.25 86 LEU A C 1
ATOM 629 O O . LEU A 1 86 ? -2.492 -6.207 -3.732 1 98.25 86 LEU A O 1
ATOM 633 N N . VAL A 1 87 ? -2.408 -8.32 -4.395 1 97.38 87 VAL A N 1
ATOM 634 C CA . VAL A 1 87 ? -3.859 -8.422 -4.527 1 97.38 87 VAL A CA 1
ATOM 635 C C . VAL A 1 87 ? -4.34 -9.75 -3.939 1 97.38 87 VAL A C 1
ATOM 637 O O . VAL A 1 87 ? -3.586 -10.719 -3.885 1 97.38 87 VAL A O 1
ATOM 640 N N . ALA A 1 88 ? -5.551 -9.727 -3.477 1 93.94 88 ALA A N 1
ATOM 641 C CA . ALA A 1 88 ? -6.18 -10.977 -3.047 1 93.94 88 ALA A CA 1
ATOM 642 C C . ALA A 1 88 ? -6.477 -11.875 -4.242 1 93.94 88 ALA A C 1
ATOM 644 O O . ALA A 1 88 ? -6.914 -11.398 -5.293 1 93.94 88 ALA A O 1
ATOM 645 N N . ALA A 1 89 ? -6.16 -13.133 -4.207 1 93 89 ALA A N 1
ATOM 646 C CA . ALA A 1 89 ? -6.496 -14.156 -5.188 1 93 89 ALA A CA 1
ATOM 647 C C . ALA A 1 89 ? -7.52 -15.141 -4.629 1 93 89 ALA A C 1
ATOM 649 O O . ALA A 1 89 ? -7.25 -16.344 -4.535 1 93 89 ALA A O 1
ATOM 650 N N . GLY A 1 90 ? -8.711 -14.695 -4.305 1 86.69 90 GLY A N 1
ATOM 651 C CA . GLY A 1 90 ? -9.742 -15.469 -3.623 1 86.69 90 GLY A CA 1
ATOM 652 C C . GLY A 1 90 ? -9.602 -15.445 -2.111 1 86.69 90 GLY A C 1
ATOM 653 O O . GLY A 1 90 ? -8.797 -14.688 -1.57 1 86.69 90 GLY A O 1
ATOM 654 N N . PRO A 1 91 ? -10.352 -16.25 -1.438 1 82.94 91 PRO 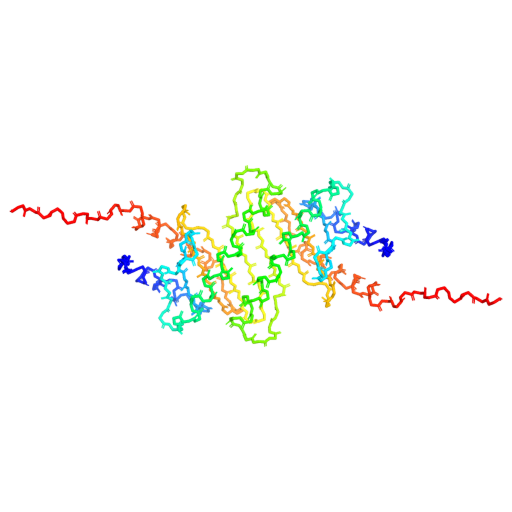A N 1
ATOM 655 C CA . PRO A 1 91 ? -10.398 -16.203 0.026 1 82.94 91 PRO A CA 1
ATOM 656 C C . PRO A 1 91 ? -9.156 -16.812 0.669 1 82.94 91 PRO A C 1
ATOM 658 O O . PRO A 1 91 ? -8.844 -16.516 1.826 1 82.94 91 PRO A O 1
ATOM 661 N N . GLY A 1 92 ? -8.422 -17.531 -0.116 1 87.31 92 GLY A N 1
ATOM 662 C CA . GLY A 1 92 ? -7.395 -18.312 0.55 1 87.31 92 GLY A CA 1
ATOM 663 C C . GLY A 1 92 ? -5.988 -17.938 0.114 1 87.31 92 GLY A C 1
ATOM 664 O O . GLY A 1 92 ? -5.012 -18.531 0.58 1 87.31 92 GLY A O 1
ATOM 665 N N . ALA A 1 93 ? -5.871 -16.953 -0.765 1 94.88 93 ALA A N 1
ATOM 666 C CA . ALA A 1 93 ? -4.527 -16.672 -1.269 1 94.88 93 ALA A CA 1
ATOM 667 C C . ALA A 1 93 ? -4.41 -15.227 -1.743 1 94.88 93 ALA A C 1
ATOM 669 O O . ALA A 1 93 ? -5.414 -14.523 -1.878 1 94.88 93 ALA A O 1
ATOM 670 N N . SER A 1 94 ? -3.201 -14.781 -1.873 1 96.88 94 SER A N 1
ATOM 671 C CA . SER A 1 94 ? -2.865 -13.5 -2.48 1 96.88 94 SER A CA 1
ATOM 672 C C . SER A 1 94 ? -1.73 -13.641 -3.488 1 96.88 94 SER A C 1
ATOM 674 O O . SER A 1 94 ? -0.978 -14.617 -3.449 1 96.88 94 SER A O 1
ATOM 676 N N . LEU A 1 95 ? -1.734 -12.805 -4.422 1 97.62 95 LEU A N 1
ATOM 677 C CA . LEU A 1 95 ? -0.687 -12.703 -5.434 1 97.62 95 LEU A CA 1
ATOM 678 C C . LEU A 1 95 ? 0.152 -11.445 -5.227 1 97.62 95 LEU A C 1
ATOM 680 O O . LEU A 1 95 ? -0.388 -10.344 -5.141 1 97.62 95 LEU A O 1
ATOM 684 N N . ALA A 1 96 ? 1.44 -11.625 -5.082 1 98.44 96 ALA A N 1
ATOM 685 C CA . ALA A 1 96 ? 2.395 -10.523 -4.953 1 98.44 96 ALA A CA 1
ATOM 686 C C . ALA A 1 96 ? 3.348 -10.484 -6.145 1 98.44 96 ALA A C 1
ATOM 688 O O . ALA A 1 96 ? 3.926 -11.508 -6.52 1 98.44 96 ALA A O 1
ATOM 689 N N . VAL A 1 97 ? 3.533 -9.305 -6.691 1 98.5 97 VAL A N 1
ATOM 690 C CA . VAL A 1 97 ? 4.426 -9.133 -7.832 1 98.5 97 VAL A CA 1
ATOM 691 C C . VAL A 1 97 ? 5.336 -7.93 -7.602 1 98.5 97 VAL A C 1
ATOM 693 O O . VAL A 1 97 ? 4.859 -6.816 -7.367 1 98.5 97 VAL A O 1
ATOM 696 N N . ALA A 1 98 ? 6.57 -8.141 -7.621 1 98.38 98 ALA A N 1
ATOM 697 C CA . ALA A 1 98 ? 7.574 -7.086 -7.527 1 98.38 98 ALA A CA 1
ATOM 698 C C . ALA A 1 98 ? 8.117 -6.723 -8.906 1 98.38 98 ALA A C 1
ATOM 700 O O . ALA A 1 98 ? 8.367 -7.605 -9.734 1 98.38 98 ALA A O 1
ATOM 701 N N . THR A 1 99 ? 8.305 -5.484 -9.141 1 98.44 99 THR A N 1
ATOM 702 C CA . THR A 1 99 ? 8.727 -5.031 -10.461 1 98.44 99 THR A CA 1
ATOM 703 C C . THR A 1 99 ? 9.852 -4 -10.352 1 98.44 99 THR A C 1
ATOM 705 O O . THR A 1 99 ? 10.133 -3.506 -9.258 1 98.44 99 THR A O 1
ATOM 708 N N . ALA A 1 100 ? 10.484 -3.738 -11.469 1 97.69 100 ALA A N 1
ATOM 709 C CA . ALA A 1 100 ? 11.359 -2.576 -11.609 1 97.69 100 ALA A CA 1
ATOM 710 C C . ALA A 1 100 ? 10.539 -1.299 -11.805 1 97.69 100 ALA A C 1
ATOM 712 O O . ALA A 1 100 ? 9.312 -1.35 -11.922 1 97.69 100 ALA A O 1
ATOM 713 N N . ALA A 1 101 ? 11.227 -0.166 -11.805 1 96 101 ALA A N 1
ATOM 714 C CA . ALA A 1 101 ? 10.578 1.145 -11.82 1 96 101 ALA A CA 1
ATOM 715 C C . ALA A 1 101 ? 9.984 1.443 -13.195 1 96 101 ALA A C 1
ATOM 717 O O . ALA A 1 101 ? 9.023 2.207 -13.312 1 96 101 ALA A O 1
ATOM 718 N N . ASP A 1 102 ? 10.469 0.881 -14.258 1 96.31 102 ASP A N 1
ATOM 719 C CA . ASP A 1 102 ? 10.047 1.18 -15.617 1 96.31 102 ASP A CA 1
ATOM 720 C C . ASP A 1 102 ? 8.93 0.236 -16.062 1 96.31 102 ASP A C 1
ATOM 722 O O . ASP A 1 102 ? 8.688 0.078 -17.266 1 96.31 102 ASP A O 1
ATOM 726 N N . VAL A 1 103 ? 8.242 -0.331 -15.117 1 95.31 103 VAL A N 1
ATOM 727 C CA . VAL A 1 103 ? 7.195 -1.312 -15.398 1 95.31 103 VAL A CA 1
ATOM 728 C C . VAL A 1 103 ? 5.992 -0.62 -16.031 1 95.31 103 VAL A C 1
ATOM 730 O O . VAL A 1 103 ? 5.699 0.537 -15.727 1 95.31 103 VAL A O 1
ATOM 733 N N . ASP A 1 104 ? 5.363 -1.269 -16.953 1 96 104 ASP A N 1
ATOM 734 C CA . ASP A 1 104 ? 4.027 -0.893 -17.391 1 96 104 ASP A CA 1
ATOM 735 C C . ASP A 1 104 ? 2.959 -1.427 -16.438 1 96 104 ASP A C 1
ATOM 737 O O . ASP A 1 104 ? 2.588 -2.6 -16.516 1 96 104 ASP A O 1
ATOM 741 N N . ALA A 1 105 ? 2.463 -0.542 -15.586 1 92.75 105 ALA A N 1
ATOM 742 C CA . ALA A 1 105 ? 1.542 -0.943 -14.523 1 92.75 105 ALA A CA 1
ATOM 743 C C . ALA A 1 105 ? 0.252 -1.515 -15.109 1 92.75 105 ALA A C 1
ATOM 745 O O . ALA A 1 105 ? -0.341 -2.432 -14.531 1 92.75 105 ALA A O 1
ATOM 746 N N . GLY A 1 106 ? -0.155 -0.924 -16.219 1 94.19 106 GLY A N 1
ATOM 747 C CA . GLY A 1 106 ? -1.347 -1.442 -16.875 1 94.19 106 GLY A CA 1
ATOM 748 C C . GLY A 1 106 ? -1.195 -2.879 -17.328 1 94.19 106 GLY A C 1
ATOM 749 O O . GLY A 1 106 ? -2.092 -3.699 -17.125 1 94.19 106 GLY A O 1
ATOM 750 N N . LEU A 1 107 ? -0.06 -3.178 -17.922 1 95.38 107 LEU A N 1
ATOM 751 C CA . LEU A 1 107 ? 0.226 -4.535 -18.375 1 95.38 107 LEU A CA 1
ATOM 752 C C . LEU A 1 107 ? 0.312 -5.5 -17.203 1 95.38 107 LEU A C 1
ATOM 754 O O . LEU A 1 107 ? -0.227 -6.605 -17.25 1 95.38 107 LEU A O 1
ATOM 758 N N . VAL A 1 108 ? 0.99 -5.098 -16.141 1 96.12 108 VAL A N 1
ATOM 759 C CA . VAL A 1 108 ? 1.13 -5.941 -14.953 1 96.12 108 VAL A CA 1
ATOM 760 C C . VAL A 1 108 ? -0.244 -6.207 -14.344 1 96.12 108 VAL A C 1
ATOM 762 O O . VAL A 1 108 ? -0.573 -7.352 -14.016 1 96.12 108 VAL A O 1
ATOM 765 N N . ALA A 1 109 ? -1.036 -5.172 -14.227 1 95.12 109 ALA A N 1
ATOM 766 C CA . ALA A 1 109 ? -2.373 -5.305 -13.648 1 95.12 109 ALA A CA 1
ATOM 767 C C . ALA A 1 109 ? -3.217 -6.293 -14.445 1 95.12 109 ALA A C 1
ATOM 769 O O . ALA A 1 109 ? -3.924 -7.121 -13.875 1 95.12 109 ALA A O 1
ATOM 770 N N . ARG A 1 110 ? -3.104 -6.188 -15.688 1 96.44 110 ARG A N 1
ATOM 771 C CA . ARG A 1 110 ? -3.855 -7.086 -16.562 1 96.44 110 ARG A CA 1
ATOM 772 C C . ARG A 1 110 ? -3.422 -8.531 -16.359 1 96.44 110 ARG A C 1
ATOM 774 O O . ARG A 1 110 ? -4.262 -9.43 -16.234 1 96.44 110 ARG A O 1
ATOM 781 N N . GLU A 1 111 ? -2.139 -8.742 -16.344 1 96.56 111 GLU A N 1
ATOM 782 C CA . GLU A 1 111 ? -1.615 -10.094 -16.172 1 96.56 111 GLU A CA 1
ATOM 783 C C . GLU A 1 111 ? -1.963 -10.648 -14.789 1 96.56 111 GLU A C 1
ATOM 785 O O . GLU A 1 111 ? -2.27 -11.836 -14.648 1 96.56 111 GLU A O 1
ATOM 790 N N . MET A 1 112 ? -1.928 -9.781 -13.805 1 97.19 112 MET A N 1
ATOM 791 C CA . MET A 1 112 ? -2.291 -10.211 -12.461 1 97.19 112 MET A CA 1
ATOM 792 C C . MET A 1 112 ? -3.752 -10.641 -12.398 1 97.19 112 MET A C 1
ATOM 794 O O . MET A 1 112 ? -4.086 -11.633 -11.75 1 97.19 112 MET A O 1
ATOM 798 N N . GLN A 1 113 ? -4.59 -9.875 -13.062 1 95.75 113 GLN A N 1
ATOM 799 C CA . GLN A 1 113 ? -6.004 -10.234 -13.094 1 95.75 113 GLN A CA 1
ATOM 800 C C . GLN A 1 113 ? -6.207 -11.617 -13.711 1 95.75 113 GLN A C 1
ATOM 802 O O . GLN A 1 113 ? -6.977 -12.43 -13.188 1 95.75 113 GLN A O 1
ATOM 807 N N . HIS A 1 114 ? -5.508 -11.867 -14.781 1 95.44 114 HIS A N 1
ATOM 808 C CA . HIS A 1 114 ? -5.543 -13.188 -15.414 1 95.44 114 HIS A CA 1
ATOM 809 C C . HIS A 1 114 ? -5.078 -14.266 -14.445 1 95.44 114 HIS A C 1
ATOM 811 O O . HIS A 1 114 ? -5.715 -15.312 -14.328 1 95.44 114 HIS A O 1
ATOM 817 N N . MET A 1 115 ? -4.062 -14.016 -13.719 1 94.81 115 MET A N 1
ATOM 818 C CA . MET A 1 115 ? -3.455 -14.992 -12.82 1 94.81 115 MET A CA 1
ATOM 819 C C . MET A 1 115 ? -4.355 -15.25 -11.617 1 94.81 115 MET A C 1
ATOM 821 O O . MET A 1 115 ? -4.465 -16.391 -11.148 1 94.81 115 MET A O 1
ATOM 825 N N . VAL A 1 116 ? -4.957 -14.227 -11.141 1 95 116 VAL A N 1
ATOM 826 C CA . VAL A 1 116 ? -5.848 -14.359 -9.992 1 95 116 VAL A CA 1
ATOM 827 C C . VAL A 1 116 ? -6.957 -15.359 -10.312 1 95 116 VAL A C 1
ATOM 829 O O . VAL A 1 116 ? -7.277 -16.219 -9.492 1 95 116 VAL A O 1
ATOM 832 N N . VAL A 1 117 ? -7.477 -15.305 -11.539 1 93.5 117 VAL A N 1
ATOM 833 C CA . VAL A 1 117 ? -8.531 -16.219 -11.961 1 93.5 117 VAL A CA 1
ATOM 834 C C . VAL A 1 117 ? -8 -17.641 -11.992 1 93.5 117 VAL A C 1
ATOM 836 O O . VAL A 1 117 ? -8.641 -18.562 -11.469 1 93.5 117 VAL A O 1
ATOM 839 N N . ARG A 1 118 ? -6.828 -17.844 -12.508 1 91.06 118 ARG A N 1
ATOM 840 C CA . ARG A 1 118 ? -6.227 -19.172 -12.633 1 91.06 118 ARG A CA 1
ATOM 841 C C . ARG A 1 118 ? -5.91 -19.75 -11.266 1 91.06 118 ARG A C 1
ATOM 843 O O . ARG A 1 118 ? -6.113 -20.953 -11.031 1 91.06 118 ARG A O 1
ATOM 850 N N . ILE A 1 119 ? -5.348 -18.953 -10.352 1 90.94 119 ILE A N 1
ATOM 851 C CA . ILE A 1 119 ? -5.027 -19.391 -9 1 90.94 119 ILE A CA 1
ATOM 852 C C . ILE A 1 119 ? -6.301 -19.859 -8.297 1 90.94 119 ILE A C 1
ATOM 854 O O . ILE A 1 119 ? -6.32 -20.922 -7.676 1 90.94 119 ILE A O 1
ATOM 858 N N . GLY A 1 120 ? -7.316 -19.031 -8.391 1 87.94 120 GLY A N 1
ATOM 859 C CA . GLY A 1 120 ? -8.594 -19.391 -7.785 1 87.94 120 GLY A CA 1
ATOM 860 C C . GLY A 1 120 ? -9.125 -20.734 -8.266 1 87.94 120 GLY A C 1
ATOM 861 O O . GLY A 1 120 ? -9.594 -21.547 -7.469 1 87.94 120 GLY A O 1
ATOM 862 N N . GLN A 1 121 ? -9.078 -20.969 -9.531 1 86.75 121 GLN A N 1
ATOM 863 C CA . GLN A 1 121 ? -9.547 -22.203 -10.133 1 86.75 121 GLN A CA 1
ATOM 864 C C . GLN A 1 121 ? -8.758 -23.406 -9.625 1 86.75 121 GLN A C 1
ATOM 866 O O . GLN A 1 121 ? -9.312 -24.484 -9.398 1 86.75 121 GLN A O 1
ATOM 871 N N . HIS A 1 122 ? -7.461 -23.141 -9.438 1 84.81 122 HIS A N 1
ATOM 872 C CA . HIS A 1 122 ? -6.594 -24.234 -9.008 1 84.81 122 HIS A CA 1
ATOM 873 C C . HIS A 1 122 ? -6.793 -24.531 -7.523 1 84.81 122 HIS A C 1
ATOM 875 O O . HIS A 1 122 ? -6.719 -25.688 -7.109 1 84.81 122 HIS A O 1
ATOM 881 N N . LEU A 1 123 ? -6.945 -23.578 -6.715 1 84.31 123 LEU A N 1
ATOM 882 C CA . LEU A 1 123 ? -7.059 -23.781 -5.273 1 84.31 123 LEU A CA 1
ATOM 883 C C . LEU A 1 123 ? -8.453 -24.25 -4.898 1 84.31 123 LEU A C 1
ATOM 885 O O . LEU A 1 123 ? -8.648 -24.844 -3.83 1 84.31 123 LEU A O 1
ATOM 889 N N . SER A 1 124 ? -9.453 -23.875 -5.598 1 76.31 124 SER A N 1
ATOM 890 C CA . SER A 1 124 ? -10.812 -24.344 -5.336 1 76.31 124 SER A CA 1
ATOM 891 C C . SER A 1 124 ? -11.008 -25.781 -5.801 1 76.31 124 SER A C 1
ATOM 893 O O . SER A 1 124 ? -12 -26.422 -5.453 1 76.31 124 SER A O 1
ATOM 895 N N . SER A 1 125 ? -10.125 -26.297 -6.672 1 66.06 125 SER A N 1
ATOM 896 C CA . SER A 1 125 ? -10.289 -27.656 -7.172 1 66.06 125 SER A CA 1
ATOM 897 C C . SER A 1 125 ? -10 -28.672 -6.082 1 66.06 125 SER A C 1
ATOM 899 O O . SER A 1 125 ? -8.961 -28.609 -5.418 1 66.06 125 SER A O 1
ATOM 901 N N . PRO A 1 126 ? -11.039 -29.281 -5.605 1 57.53 126 PRO A N 1
ATOM 902 C CA . PRO A 1 126 ? -10.898 -30.328 -4.594 1 57.53 126 PRO A CA 1
ATOM 903 C C . PRO A 1 126 ? -9.75 -31.281 -4.902 1 57.53 126 PRO A C 1
ATOM 905 O O . PRO A 1 126 ? -9.398 -31.484 -6.066 1 57.53 126 PRO A O 1
ATOM 908 N N . PRO A 1 127 ? -8.789 -31.406 -3.873 1 52.78 127 PRO A N 1
ATOM 909 C CA . PRO A 1 127 ? -7.727 -32.375 -4.086 1 52.78 127 PRO A CA 1
ATOM 910 C C . PRO A 1 127 ? -8.219 -33.656 -4.789 1 52.78 127 PRO A C 1
ATOM 912 O O . PRO A 1 127 ? -9.367 -34.062 -4.59 1 52.78 127 PRO A O 1
ATOM 915 N N . ARG A 1 128 ? -7.895 -33.75 -6.051 1 50.66 128 ARG A N 1
ATOM 916 C CA . ARG A 1 128 ? -8.273 -34.969 -6.727 1 50.66 128 ARG A CA 1
ATOM 917 C C . ARG A 1 128 ? -8.008 -36.188 -5.84 1 50.66 128 ARG A C 1
ATOM 919 O O . ARG A 1 128 ? -6.867 -36.438 -5.457 1 50.66 128 ARG A O 1
ATOM 926 N N . THR A 1 129 ? -8.781 -36.406 -4.82 1 50.34 129 THR A N 1
ATOM 927 C CA . THR A 1 129 ? -8.68 -37.625 -4.059 1 50.34 129 THR A CA 1
ATOM 928 C C . THR A 1 129 ? -8.414 -38.812 -4.984 1 50.34 129 THR A C 1
ATOM 930 O O . THR A 1 129 ? -9.141 -39.031 -5.965 1 50.34 129 THR A O 1
ATOM 933 N N . ARG A 1 130 ? -7.125 -39.156 -5.207 1 51.66 130 ARG A N 1
ATOM 934 C CA . ARG A 1 130 ? -6.816 -40.438 -5.809 1 51.66 130 ARG A CA 1
ATOM 935 C C . ARG A 1 130 ? -7.711 -41.531 -5.234 1 51.66 130 ARG A C 1
ATOM 937 O O . ARG A 1 130 ? -7.633 -41.844 -4.047 1 51.66 130 ARG A O 1
ATOM 944 N N . THR A 1 131 ? -8.891 -41.594 -5.598 1 47.56 131 THR A N 1
ATOM 945 C CA . THR A 1 131 ? -9.672 -42.75 -5.215 1 47.56 131 THR A CA 1
ATOM 946 C C . THR A 1 131 ? -8.898 -44.031 -5.512 1 47.56 131 THR A C 1
ATOM 948 O O . THR A 1 131 ? -8.555 -44.312 -6.664 1 47.56 131 THR A O 1
ATOM 951 N N . ALA A 1 132 ? -8.039 -44.562 -4.594 1 52 132 ALA A N 1
ATOM 952 C CA . ALA A 1 132 ? -7.48 -45.906 -4.602 1 52 132 ALA A CA 1
ATOM 953 C C . ALA A 1 132 ? -8.555 -46.938 -4.938 1 52 132 ALA A C 1
ATOM 955 O O . ALA A 1 132 ? -9.555 -47.062 -4.227 1 52 132 ALA A O 1
ATOM 956 N N . THR A 1 133 ? -8.906 -47.125 -6.109 1 49.28 133 THR A N 1
ATOM 957 C CA . THR A 1 133 ? -9.672 -48.344 -6.355 1 49.28 133 THR A CA 1
ATOM 958 C C . THR A 1 133 ? -9.062 -49.531 -5.605 1 49.28 133 THR A C 1
ATOM 960 O O . THR A 1 133 ? -7.863 -49.781 -5.703 1 49.28 133 THR A O 1
ATOM 963 N N . PRO A 1 134 ? -9.867 -50.188 -4.754 1 51.84 134 PRO A N 1
ATOM 964 C CA . PRO A 1 134 ? -9.328 -51.406 -4.152 1 51.84 134 PRO A CA 1
ATOM 965 C C . PRO A 1 134 ? -8.719 -52.344 -5.18 1 51.84 134 PRO A C 1
ATOM 967 O O . PRO A 1 134 ? -9.094 -52.312 -6.359 1 51.84 134 PRO A O 1
ATOM 970 N N . MET B 1 1 ? 0.942 16.203 28.297 1 30.97 1 MET B N 1
ATOM 971 C CA . MET B 1 1 ? 0.857 15.711 26.938 1 30.97 1 MET B CA 1
ATOM 972 C C . MET B 1 1 ? 1.041 16.859 25.938 1 30.97 1 MET B C 1
ATOM 974 O O . MET B 1 1 ? 0.259 17.812 25.922 1 30.97 1 MET B O 1
ATOM 978 N N . SER B 1 2 ? 2.254 17.391 25.641 1 36.06 2 SER B N 1
ATOM 979 C CA . SER B 1 2 ? 2.748 18.578 24.953 1 36.06 2 SER B CA 1
ATOM 980 C C . SER B 1 2 ? 1.968 18.828 23.672 1 36.06 2 SER B C 1
ATOM 982 O O . SER B 1 2 ? 1.599 17.891 22.969 1 36.06 2 SER B O 1
ATOM 984 N N . THR B 1 3 ? 1.193 19.922 23.641 1 39.41 3 THR B N 1
ATOM 985 C CA . THR B 1 3 ? 0.43 20.594 22.594 1 39.41 3 THR B CA 1
ATOM 986 C C . THR B 1 3 ? 1.214 20.609 21.281 1 39.41 3 THR B C 1
ATOM 988 O O . THR B 1 3 ? 2.109 21.453 21.109 1 39.41 3 THR B O 1
ATOM 991 N N . ASN B 1 4 ? 1.938 19.594 20.859 1 45.22 4 ASN B N 1
ATOM 992 C CA . ASN B 1 4 ? 2.648 19.734 19.594 1 45.22 4 ASN B CA 1
ATOM 993 C C . ASN B 1 4 ? 1.869 20.609 18.609 1 45.22 4 ASN B C 1
ATOM 995 O O . ASN B 1 4 ? 0.637 20.609 18.609 1 45.22 4 ASN B O 1
ATOM 999 N N . GLY B 1 5 ? 2.504 21.75 18.047 1 54.16 5 GLY B N 1
ATOM 1000 C CA . GLY B 1 5 ? 2.064 22.734 17.078 1 54.16 5 GLY B CA 1
ATOM 1001 C C . GLY B 1 5 ? 1.035 22.203 16.109 1 54.16 5 GLY B C 1
ATOM 1002 O O . GLY B 1 5 ? 1.057 21.031 15.758 1 54.16 5 GLY B O 1
ATOM 1003 N N . ASN B 1 6 ? -0.251 22.812 16.172 1 72.75 6 ASN B N 1
ATOM 1004 C CA . ASN B 1 6 ? -1.537 22.562 15.531 1 72.75 6 ASN B CA 1
ATOM 1005 C C . ASN B 1 6 ? -1.378 22.328 14.031 1 72.75 6 ASN B C 1
ATOM 1007 O O . ASN B 1 6 ? -1.037 23.25 13.289 1 72.75 6 ASN B O 1
ATOM 1011 N N . LEU B 1 7 ? -0.855 21.172 13.555 1 87.88 7 LEU B N 1
ATOM 1012 C CA . LEU B 1 7 ? -0.664 20.828 12.148 1 87.88 7 LEU B CA 1
ATOM 1013 C C . LEU B 1 7 ? -2.004 20.656 11.438 1 87.88 7 LEU B C 1
ATOM 1015 O O . LEU B 1 7 ? -2.049 20.406 10.234 1 87.88 7 LEU B O 1
ATOM 1019 N N . GLU B 1 8 ? -2.918 20.891 12.188 1 90.69 8 GLU B N 1
ATOM 1020 C CA . GLU B 1 8 ? -4.23 20.656 11.586 1 90.69 8 GLU B CA 1
ATOM 1021 C C . GLU B 1 8 ? -4.5 21.656 10.461 1 90.69 8 GLU B C 1
ATOM 1023 O O . GLU B 1 8 ? -5.141 21.312 9.461 1 90.69 8 GLU B O 1
ATOM 1028 N N . TRP B 1 9 ? -3.961 22.891 10.688 1 91.19 9 TRP B N 1
ATOM 1029 C CA . TRP B 1 9 ? -4.199 23.922 9.695 1 91.19 9 TRP B CA 1
ATOM 1030 C C . TRP B 1 9 ? -3.535 23.578 8.367 1 91.19 9 TRP B C 1
ATOM 1032 O O . TRP B 1 9 ? -4.02 23.969 7.305 1 91.19 9 TRP B O 1
ATOM 1042 N N . LEU B 1 10 ? -2.424 22.688 8.414 1 91.06 10 LEU B N 1
ATOM 1043 C CA . LEU B 1 10 ? -1.688 22.312 7.215 1 91.06 10 LEU B CA 1
ATOM 1044 C C . LEU B 1 10 ? -2.531 21.391 6.332 1 91.06 10 LEU B C 1
ATOM 1046 O O . LEU B 1 10 ? -2.299 21.297 5.125 1 91.06 10 LEU B O 1
ATOM 1050 N N . LEU B 1 11 ? -3.553 20.844 6.945 1 94.62 11 LEU B N 1
ATOM 1051 C CA . LEU B 1 11 ? -4.336 19.844 6.234 1 94.62 11 LEU B CA 1
ATOM 1052 C C . LEU B 1 11 ? -5.469 20.484 5.445 1 94.62 11 LEU B C 1
ATOM 1054 O O . LEU B 1 11 ? -6.137 19.828 4.648 1 94.62 11 LEU B O 1
ATOM 1058 N N . ALA B 1 12 ? -5.648 21.781 5.645 1 92.81 12 ALA B N 1
ATOM 1059 C CA . ALA B 1 12 ? -6.785 22.469 5.043 1 92.81 12 ALA B CA 1
ATOM 1060 C C . ALA B 1 12 ? -6.73 22.406 3.518 1 92.81 12 ALA B C 1
ATOM 1062 O O . ALA B 1 12 ? -7.742 22.141 2.865 1 92.81 12 ALA B O 1
ATOM 1063 N N . ASP B 1 13 ? -5.516 22.578 2.924 1 92.38 13 ASP B N 1
ATOM 1064 C CA . ASP B 1 13 ? -5.363 22.625 1.473 1 92.38 13 ASP B CA 1
ATOM 1065 C C . ASP B 1 13 ? -5.699 21.281 0.838 1 92.38 13 ASP B C 1
ATOM 1067 O O . ASP B 1 13 ? -6.406 21.219 -0.17 1 92.38 13 ASP B O 1
ATOM 1071 N N . ILE B 1 14 ? -5.223 20.219 1.448 1 95.5 14 ILE B N 1
ATOM 1072 C CA . ILE B 1 14 ? -5.441 18.906 0.845 1 95.5 14 ILE B CA 1
ATOM 1073 C C . ILE B 1 14 ? -6.91 18.516 1.001 1 95.5 14 ILE B C 1
ATOM 1075 O O . ILE B 1 14 ? -7.465 17.812 0.146 1 95.5 14 ILE B O 1
ATOM 1079 N N . LEU B 1 15 ? -7.566 19.047 2.031 1 95.75 15 LEU B N 1
ATOM 1080 C CA . LEU B 1 15 ? -8.969 18.703 2.277 1 95.75 15 LEU B CA 1
ATOM 1081 C C . LEU B 1 15 ? -9.875 19.438 1.294 1 95.75 15 LEU B C 1
ATOM 1083 O O . LEU B 1 15 ? -11.047 19.078 1.149 1 95.75 15 LEU B O 1
ATOM 1087 N N . ARG B 1 16 ? -9.344 20.422 0.583 1 94.44 16 ARG B N 1
ATOM 1088 C CA . ARG B 1 16 ? -10.125 21.141 -0.416 1 94.44 16 ARG B CA 1
ATOM 1089 C C . ARG B 1 16 ? -10.125 20.406 -1.752 1 94.44 16 ARG B C 1
ATOM 1091 O O . ARG B 1 16 ? -10.906 20.734 -2.646 1 94.44 16 ARG B O 1
ATOM 1098 N N . VAL B 1 17 ? -9.195 19.422 -1.891 1 95.94 17 VAL B N 1
ATOM 1099 C CA . VAL B 1 17 ? -9.172 18.625 -3.111 1 95.94 17 VAL B CA 1
ATOM 1100 C C . VAL B 1 17 ? -10.438 17.766 -3.197 1 95.94 17 VAL B C 1
ATOM 1102 O O . VAL B 1 17 ? -10.758 17.031 -2.266 1 95.94 17 VAL B O 1
ATOM 1105 N N . PRO B 1 18 ? -11.07 17.859 -4.34 1 96.06 18 PRO B N 1
ATOM 1106 C CA . PRO B 1 18 ? -12.273 17.047 -4.484 1 96.06 18 PRO B CA 1
ATOM 1107 C C . PRO B 1 18 ? -12.016 15.555 -4.254 1 96.06 18 PRO B C 1
ATOM 1109 O O . PRO B 1 18 ? -10.961 15.039 -4.648 1 96.06 18 PRO B O 1
ATOM 1112 N N . ALA B 1 19 ? -12.922 14.875 -3.562 1 96.75 19 ALA B N 1
ATOM 1113 C CA . ALA B 1 19 ? -12.922 13.43 -3.346 1 96.75 19 ALA B CA 1
ATOM 1114 C C . ALA B 1 19 ? -12.008 13.055 -2.186 1 96.75 19 ALA B C 1
ATOM 1116 O O . ALA B 1 19 ? -11.922 11.883 -1.81 1 96.75 19 ALA B O 1
ATOM 1117 N N . VAL B 1 20 ? -11.266 14.039 -1.562 1 97.62 20 VAL B N 1
ATOM 1118 C CA . VAL B 1 20 ? -10.539 13.75 -0.332 1 97.62 20 VAL B CA 1
ATOM 1119 C C . VAL B 1 20 ? -11.508 13.672 0.842 1 97.62 20 VAL B C 1
ATOM 1121 O O . VAL B 1 20 ? -12.344 14.562 1.025 1 97.62 20 VAL B O 1
ATOM 1124 N N . ARG B 1 21 ? -11.359 12.648 1.611 1 97.06 21 ARG B N 1
ATOM 1125 C CA . ARG B 1 21 ? -12.273 12.422 2.73 1 97.06 21 ARG B CA 1
ATOM 1126 C C . ARG B 1 21 ? -11.594 12.742 4.059 1 97.06 21 ARG B C 1
ATOM 1128 O O . ARG B 1 21 ? -12.164 13.438 4.902 1 97.06 21 ARG B O 1
ATOM 1135 N N . HIS B 1 22 ? -10.414 12.219 4.266 1 97.44 22 HIS B N 1
ATOM 1136 C CA . HIS B 1 22 ? -9.68 12.414 5.508 1 97.44 22 HIS B CA 1
ATOM 1137 C C . HIS B 1 22 ? -8.188 12.609 5.238 1 97.44 22 HIS B C 1
ATOM 1139 O O . HIS B 1 22 ? -7.664 12.117 4.238 1 97.44 22 HIS B O 1
ATOM 1145 N N . ALA B 1 23 ? -7.543 13.266 6.094 1 97.94 23 ALA B N 1
ATOM 1146 C CA . ALA B 1 23 ? -6.086 13.398 6.109 1 97.94 23 ALA B CA 1
ATOM 1147 C C . ALA B 1 23 ? -5.547 13.328 7.535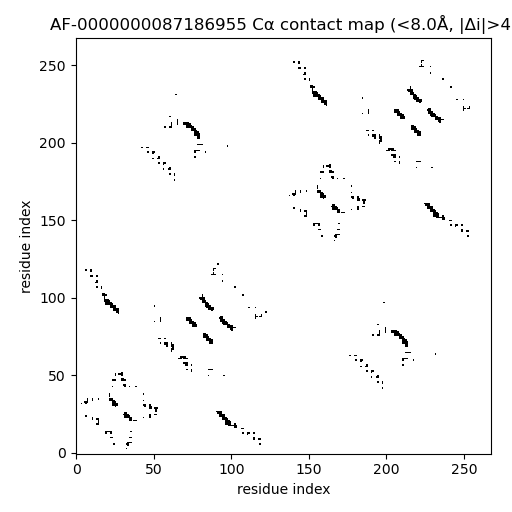 1 97.94 23 ALA B C 1
ATOM 1149 O O . ALA B 1 23 ? -6.18 13.828 8.469 1 97.94 23 ALA B O 1
ATOM 1150 N N . LEU B 1 24 ? -4.406 12.742 7.68 1 97.56 24 LEU B N 1
ATOM 1151 C CA . LEU B 1 24 ? -3.742 12.602 8.969 1 97.56 24 LEU B CA 1
ATOM 1152 C C . LEU B 1 24 ? -2.238 12.812 8.836 1 97.56 24 LEU B C 1
ATOM 1154 O O . LEU B 1 24 ? -1.642 12.422 7.828 1 97.56 24 LEU B O 1
ATOM 1158 N N . VAL B 1 25 ? -1.632 13.414 9.766 1 97.19 25 VAL B N 1
ATOM 1159 C CA . VAL B 1 25 ? -0.188 13.391 9.977 1 97.19 25 VAL B CA 1
ATOM 1160 C C . VAL B 1 25 ? 0.154 12.461 11.133 1 97.19 25 VAL B C 1
ATOM 1162 O O . VAL B 1 25 ? -0.382 12.602 12.234 1 97.19 25 VAL B O 1
ATOM 1165 N N . VAL B 1 26 ? 0.959 11.539 10.859 1 96.56 26 VAL B N 1
ATOM 1166 C CA . VAL B 1 26 ? 1.299 10.5 11.82 1 96.56 26 VAL B CA 1
ATOM 1167 C C . VAL B 1 26 ? 2.789 10.57 12.148 1 96.56 26 VAL B C 1
ATOM 1169 O O . VAL B 1 26 ? 3.627 10.648 11.25 1 96.56 26 VAL B O 1
ATOM 1172 N N . SER B 1 27 ? 3.117 10.5 13.438 1 94.88 27 SER B N 1
ATOM 1173 C CA . SER B 1 27 ? 4.512 10.539 13.859 1 94.88 27 SER B CA 1
ATOM 1174 C C . SER B 1 27 ? 5.199 9.203 13.617 1 94.88 27 SER B C 1
ATOM 1176 O O . SER B 1 27 ? 4.539 8.195 13.336 1 94.88 27 SER B O 1
ATOM 1178 N N . ARG B 1 28 ? 6.508 9.234 13.68 1 90.69 28 ARG B N 1
ATOM 1179 C CA . ARG B 1 28 ? 7.312 8.039 13.484 1 90.69 28 ARG B CA 1
ATOM 1180 C C . ARG B 1 28 ? 6.922 6.945 14.477 1 90.69 28 ARG B C 1
ATOM 1182 O O . ARG B 1 28 ? 6.926 5.762 14.141 1 90.69 28 ARG B O 1
ATOM 1189 N N . ASP B 1 29 ? 6.602 7.344 15.617 1 92.38 29 ASP B N 1
ATOM 1190 C CA . ASP B 1 29 ? 6.262 6.367 16.641 1 92.38 29 ASP B CA 1
ATOM 1191 C C . ASP B 1 29 ? 4.781 5.992 16.578 1 92.38 29 ASP B C 1
ATOM 1193 O O . ASP B 1 29 ? 4.27 5.316 17.469 1 92.38 29 ASP B O 1
ATOM 1197 N N . GLY B 1 30 ? 4.023 6.461 15.531 1 94.88 30 GLY B N 1
ATOM 1198 C CA . GLY B 1 30 ? 2.68 6 15.234 1 94.88 30 GLY B CA 1
ATOM 1199 C C . GLY B 1 30 ? 1.599 6.875 15.844 1 94.88 30 GLY B C 1
ATOM 1200 O O . GLY B 1 30 ? 0.417 6.52 15.812 1 94.88 30 GLY B O 1
ATOM 1201 N N . LEU B 1 31 ? 1.948 8.016 16.453 1 95 31 LEU B N 1
ATOM 1202 C CA . LEU B 1 31 ? 0.988 8.914 17.078 1 95 31 LEU B CA 1
ATOM 1203 C C . LEU B 1 31 ? 0.373 9.859 16.062 1 95 31 LEU B C 1
ATOM 1205 O O . LEU B 1 31 ? 1.069 10.352 15.164 1 95 31 LEU B O 1
ATOM 1209 N N . ARG B 1 32 ? -0.851 10.125 16.281 1 96.38 32 ARG B N 1
ATOM 1210 C CA . ARG B 1 32 ? -1.509 11.133 15.453 1 96.38 32 ARG B CA 1
ATOM 1211 C C . ARG B 1 32 ? -1.048 12.539 15.836 1 96.38 32 ARG B C 1
ATOM 1213 O O . ARG B 1 32 ? -1.218 12.969 16.969 1 96.38 32 ARG B O 1
ATOM 1220 N N . LEU B 1 33 ? -0.465 13.203 14.93 1 95.25 33 LEU B N 1
ATOM 1221 C CA . LEU B 1 33 ? -0.039 14.578 15.156 1 95.25 33 LEU B CA 1
ATOM 1222 C C . LEU B 1 33 ? -1.122 15.562 14.727 1 95.25 33 LEU B C 1
ATOM 1224 O O . LEU B 1 33 ? -1.224 16.656 15.281 1 95.25 33 LEU B O 1
ATOM 1228 N N . ALA B 1 34 ? -1.891 15.219 13.695 1 95.06 34 ALA B N 1
ATOM 1229 C CA . ALA B 1 34 ? -2.994 16.016 13.172 1 95.06 34 ALA B CA 1
ATOM 1230 C C . ALA B 1 34 ? -3.986 15.156 12.406 1 95.06 34 ALA B C 1
ATOM 1232 O O . ALA B 1 34 ? -3.615 14.117 11.852 1 95.06 34 ALA B O 1
ATOM 1233 N N . GLY B 1 35 ? -5.227 15.578 12.383 1 96.19 35 GLY B N 1
ATOM 1234 C CA . GLY B 1 35 ? -6.277 14.906 11.641 1 96.19 35 GLY B CA 1
ATOM 1235 C C . GLY B 1 35 ? -7.344 15.859 11.125 1 96.19 35 GLY B C 1
ATOM 1236 O O . GLY B 1 35 ? -7.527 16.953 11.672 1 96.19 35 GLY B O 1
ATOM 1237 N N . SER B 1 36 ? -7.898 15.352 10.086 1 95.19 36 SER B N 1
ATOM 1238 C CA . SER B 1 36 ? -8.984 16.172 9.562 1 95.19 36 SER B CA 1
ATOM 1239 C C . SER B 1 36 ? -10.117 16.312 10.578 1 95.19 36 SER B C 1
ATOM 1241 O O . SER B 1 36 ? -10.297 15.445 11.43 1 95.19 36 SER B O 1
ATOM 1243 N N . PRO B 1 37 ? -10.859 17.438 10.523 1 91.9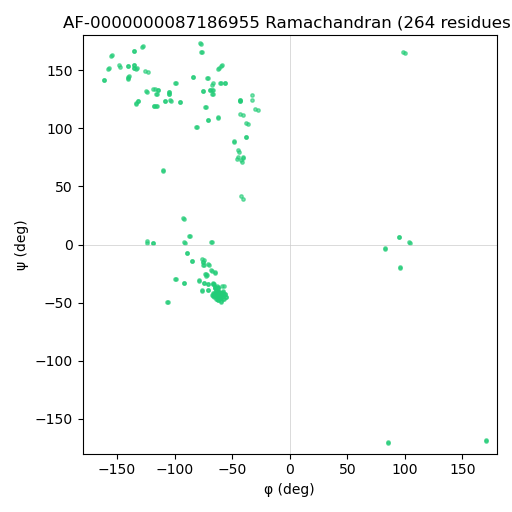4 37 PRO B N 1
ATOM 1244 C CA . PRO B 1 37 ? -11.859 17.75 11.547 1 91.94 37 PRO B CA 1
ATOM 1245 C C . PRO B 1 37 ? -13.055 16.797 11.516 1 91.94 37 PRO B C 1
ATOM 1247 O O . PRO B 1 37 ? -13.75 16.641 12.523 1 91.94 37 PRO B O 1
ATOM 1250 N N . ASP B 1 38 ? -13.344 16.141 10.461 1 93 38 ASP B N 1
ATOM 1251 C CA . ASP B 1 38 ? -14.57 15.367 10.312 1 93 38 ASP B CA 1
ATOM 1252 C C . ASP B 1 38 ? -14.375 13.914 10.75 1 93 38 ASP B C 1
ATOM 1254 O O . ASP B 1 38 ? -15.281 13.086 10.609 1 93 38 ASP B O 1
ATOM 1258 N N . ILE B 1 39 ? -13.234 13.586 11.203 1 93.88 39 ILE B N 1
ATOM 1259 C CA . ILE B 1 39 ? -12.977 12.234 11.695 1 93.88 39 ILE B CA 1
ATOM 1260 C C . ILE B 1 39 ? -12.922 12.242 13.219 1 93.88 39 ILE B C 1
ATOM 1262 O O . ILE B 1 39 ? -12.367 13.164 13.82 1 93.88 39 ILE B O 1
ATOM 1266 N N . SER B 1 40 ? -13.656 11.312 13.852 1 96.38 40 SER B N 1
ATOM 1267 C CA . SER B 1 40 ? -13.602 11.227 15.305 1 96.38 40 SER B CA 1
ATOM 1268 C C . SER B 1 40 ? -12.18 10.953 15.789 1 96.38 40 SER B C 1
ATOM 1270 O O . SER B 1 40 ? -11.375 10.367 15.055 1 96.38 40 SER B O 1
ATOM 1272 N N . THR B 1 41 ? -11.875 11.352 16.984 1 95.38 41 THR B N 1
ATOM 1273 C CA . THR B 1 41 ? -10.555 11.133 17.562 1 95.38 41 THR B CA 1
ATOM 1274 C C . THR B 1 41 ? -10.211 9.648 17.578 1 95.38 41 THR B C 1
ATOM 1276 O O . THR B 1 41 ? -9.102 9.258 17.203 1 95.38 41 THR B O 1
ATOM 1279 N N . ASP B 1 42 ? -11.195 8.805 17.969 1 96.69 42 ASP B N 1
ATOM 1280 C CA . ASP B 1 42 ? -10.961 7.367 18.031 1 96.69 42 ASP B CA 1
ATOM 1281 C C . ASP B 1 42 ? -10.656 6.793 16.656 1 96.69 42 ASP B C 1
ATOM 1283 O O . ASP B 1 42 ? -9.75 5.973 16.5 1 96.69 42 ASP B O 1
ATOM 1287 N N . ASP B 1 43 ? -11.414 7.195 15.672 1 96.75 43 ASP B N 1
ATOM 1288 C CA . ASP B 1 43 ? -11.195 6.715 14.312 1 96.75 43 ASP B CA 1
ATOM 1289 C C . ASP B 1 43 ? -9.844 7.195 13.773 1 96.75 43 ASP B C 1
ATOM 1291 O O . ASP B 1 43 ? -9.141 6.441 13.102 1 96.75 43 ASP B O 1
ATOM 1295 N N . ALA B 1 44 ? -9.547 8.422 14.039 1 96.88 44 ALA B N 1
ATOM 1296 C CA . ALA B 1 44 ? -8.266 8.984 13.602 1 96.88 44 ALA B CA 1
ATOM 1297 C C . ALA B 1 44 ? -7.098 8.227 14.227 1 96.88 44 ALA B C 1
ATOM 1299 O O . ALA B 1 44 ? -6.109 7.938 13.555 1 96.88 44 ALA B O 1
ATOM 1300 N N . ASP B 1 45 ? -7.227 7.949 15.539 1 97.31 45 ASP B N 1
ATOM 1301 C CA . ASP B 1 45 ? -6.172 7.219 16.234 1 97.31 45 ASP B CA 1
ATOM 1302 C C . ASP B 1 45 ? -6.023 5.805 15.688 1 97.31 45 ASP B C 1
ATOM 1304 O O . ASP B 1 45 ? -4.906 5.32 15.5 1 97.31 45 ASP B O 1
ATOM 1308 N N . ARG B 1 46 ? -7.148 5.184 15.375 1 97.56 46 ARG B N 1
ATOM 1309 C CA . ARG B 1 46 ? -7.109 3.84 14.805 1 97.56 46 ARG B CA 1
ATOM 1310 C C . ARG B 1 46 ? -6.477 3.854 13.422 1 97.56 46 ARG B C 1
ATOM 1312 O O . ARG B 1 46 ? -5.621 3.02 13.117 1 97.56 46 ARG B O 1
ATOM 1319 N N . LEU B 1 47 ? -6.852 4.781 12.625 1 97.56 47 LEU B N 1
ATOM 1320 C CA . LEU B 1 47 ? -6.297 4.895 11.281 1 97.56 47 LEU B CA 1
ATOM 1321 C C . LEU B 1 47 ? -4.809 5.227 11.336 1 97.56 47 LEU B C 1
ATOM 1323 O O . LEU B 1 47 ? -4.027 4.734 10.516 1 97.56 47 LEU B O 1
ATOM 1327 N N . SER B 1 48 ? -4.422 6.039 12.305 1 97.88 48 SER B N 1
ATOM 1328 C CA . SER B 1 48 ? -3.01 6.355 12.469 1 97.88 48 SER B CA 1
ATOM 1329 C C . SER B 1 48 ? -2.193 5.102 12.766 1 97.88 48 SER B C 1
ATOM 1331 O O . SER B 1 48 ? -1.109 4.914 12.211 1 97.88 48 SER B O 1
ATOM 1333 N N . ALA B 1 49 ? -2.717 4.246 13.641 1 97.88 49 ALA B N 1
ATOM 1334 C CA . ALA B 1 49 ? -2.047 2.99 13.977 1 97.88 49 ALA B CA 1
ATOM 1335 C C . ALA B 1 49 ? -1.897 2.107 12.742 1 97.88 49 ALA B C 1
ATOM 1337 O O . ALA B 1 49 ? -0.829 1.541 12.5 1 97.88 49 ALA B O 1
ATOM 1338 N N . ILE B 1 50 ? -2.926 2.035 11.969 1 98.12 50 ILE B N 1
ATOM 1339 C CA . ILE B 1 50 ? -2.924 1.246 10.742 1 98.12 50 ILE B CA 1
ATOM 1340 C C . ILE B 1 50 ? -1.876 1.796 9.773 1 98.12 50 ILE B C 1
ATOM 1342 O O . ILE B 1 50 ? -1.069 1.04 9.227 1 98.12 50 ILE B O 1
ATOM 1346 N N . CYS B 1 51 ? -1.846 3.088 9.555 1 98.38 51 CYS B N 1
ATOM 1347 C CA . CYS B 1 51 ? -0.922 3.748 8.641 1 98.38 51 CYS B CA 1
ATOM 1348 C C . CYS B 1 51 ? 0.522 3.547 9.078 1 98.38 51 CYS B C 1
ATOM 1350 O O . CYS B 1 51 ? 1.401 3.297 8.258 1 98.38 51 CYS B O 1
ATOM 1352 N N . SER B 1 52 ? 0.722 3.643 10.414 1 97.81 52 SER B N 1
ATOM 1353 C CA . SER B 1 52 ? 2.066 3.406 10.93 1 97.81 52 SER B CA 1
ATOM 1354 C C . SER B 1 52 ? 2.533 1.986 10.625 1 97.81 52 SER B C 1
ATOM 1356 O O . SER B 1 52 ? 3.682 1.776 10.227 1 97.81 52 SER B O 1
ATOM 1358 N N . GLY B 1 53 ? 1.629 1.057 10.805 1 97.75 53 GLY B N 1
ATOM 1359 C CA . GLY B 1 53 ? 1.936 -0.323 10.461 1 97.75 53 GLY B CA 1
ATOM 1360 C C . GLY B 1 53 ? 2.213 -0.523 8.984 1 97.75 53 GLY B C 1
ATOM 1361 O O . GLY B 1 53 ? 3.176 -1.197 8.617 1 97.75 53 GLY B O 1
ATOM 1362 N N . LEU B 1 54 ? 1.397 0.081 8.148 1 98.25 54 LEU B N 1
ATOM 1363 C CA . LEU B 1 54 ? 1.571 -0.003 6.707 1 98.25 54 LEU B CA 1
ATOM 1364 C C . LEU B 1 54 ? 2.928 0.557 6.289 1 98.25 54 LEU B C 1
ATOM 1366 O O . LEU B 1 54 ? 3.635 -0.052 5.484 1 98.25 54 LEU B O 1
ATOM 1370 N N . LEU B 1 55 ? 3.268 1.666 6.812 1 97.31 55 LEU B N 1
ATOM 1371 C CA . LEU B 1 55 ? 4.543 2.281 6.453 1 97.31 55 LEU B CA 1
ATOM 1372 C C . LEU B 1 55 ? 5.711 1.431 6.934 1 97.31 55 LEU B C 1
ATOM 1374 O O . LEU B 1 55 ? 6.711 1.287 6.227 1 97.31 55 LEU B O 1
ATOM 1378 N N . SER B 1 56 ? 5.621 0.881 8.172 1 96.38 56 SER B N 1
ATOM 1379 C CA . SER B 1 56 ? 6.656 -0.002 8.695 1 96.38 56 SER B CA 1
ATOM 1380 C C . SER B 1 56 ? 6.867 -1.21 7.789 1 96.38 56 SER B C 1
ATOM 1382 O O . SER B 1 56 ? 8.008 -1.543 7.445 1 96.38 56 SER B O 1
ATOM 1384 N N . LEU B 1 57 ? 5.797 -1.816 7.391 1 97.25 57 LEU B N 1
ATOM 1385 C CA . LEU B 1 57 ? 5.898 -2.977 6.512 1 97.25 57 LEU B CA 1
ATOM 1386 C C . LEU B 1 57 ? 6.34 -2.561 5.113 1 97.25 57 LEU B C 1
ATOM 1388 O O . LEU B 1 57 ? 7.043 -3.307 4.43 1 97.25 57 LEU B O 1
ATOM 1392 N N . GLY B 1 58 ? 5.926 -1.4 4.656 1 97.75 58 GLY B N 1
ATOM 1393 C CA . GLY B 1 58 ? 6.457 -0.848 3.422 1 97.75 58 GLY B CA 1
ATOM 1394 C C . GLY B 1 58 ? 7.969 -0.705 3.432 1 97.75 58 GLY B C 1
ATOM 1395 O O . GLY B 1 58 ? 8.633 -1.011 2.438 1 97.75 58 GLY B O 1
ATOM 1396 N N . HIS B 1 59 ? 8.531 -0.216 4.578 1 96.06 59 HIS B N 1
ATOM 1397 C CA . HIS B 1 59 ? 9.977 -0.141 4.75 1 96.06 59 HIS B CA 1
ATOM 1398 C C . HIS B 1 59 ? 10.617 -1.521 4.641 1 96.06 59 HIS B C 1
ATOM 1400 O O . HIS B 1 59 ? 11.648 -1.684 3.982 1 96.06 59 HIS B O 1
ATOM 1406 N N . GLU B 1 60 ? 9.984 -2.506 5.266 1 96.94 60 GLU B N 1
ATOM 1407 C CA . GLU B 1 60 ? 10.508 -3.869 5.223 1 96.94 60 GLU B CA 1
ATOM 1408 C C . GLU B 1 60 ? 10.484 -4.418 3.799 1 96.94 60 GLU B C 1
ATOM 1410 O O . GLU B 1 60 ? 11.43 -5.09 3.373 1 96.94 60 GLU B O 1
ATOM 1415 N N . ALA B 1 61 ? 9.398 -4.168 3.105 1 98 61 ALA B N 1
ATOM 1416 C CA . ALA B 1 61 ? 9.289 -4.605 1.717 1 98 61 ALA B CA 1
ATOM 1417 C C . ALA B 1 61 ? 10.367 -3.961 0.851 1 98 61 ALA B C 1
ATOM 1419 O O . ALA B 1 61 ? 11.023 -4.641 0.06 1 98 61 ALA B O 1
ATOM 1420 N N . ALA B 1 62 ? 10.555 -2.635 1.021 1 97.44 62 ALA B N 1
ATOM 1421 C CA . ALA B 1 62 ? 11.562 -1.903 0.257 1 97.44 62 ALA B CA 1
ATOM 1422 C C . ALA B 1 62 ? 12.961 -2.453 0.528 1 97.44 62 ALA B C 1
ATOM 1424 O O . ALA B 1 62 ? 13.742 -2.674 -0.402 1 97.44 62 ALA B O 1
ATOM 1425 N N . ALA B 1 63 ? 13.266 -2.672 1.809 1 96.62 63 ALA B N 1
ATOM 1426 C CA . ALA B 1 63 ? 14.57 -3.211 2.191 1 96.62 63 ALA B CA 1
ATOM 1427 C C . ALA B 1 63 ? 14.789 -4.598 1.596 1 96.62 63 ALA B C 1
ATOM 1429 O O . ALA B 1 63 ? 15.891 -4.922 1.14 1 96.62 63 ALA B O 1
ATOM 1430 N N . GLN B 1 64 ? 13.734 -5.418 1.611 1 96.19 64 GLN B N 1
ATOM 1431 C CA . GLN B 1 64 ? 13.812 -6.781 1.098 1 96.19 64 GLN B CA 1
ATOM 1432 C C . GLN B 1 64 ? 14.039 -6.789 -0.41 1 96.19 64 GLN B C 1
ATOM 1434 O O . GLN B 1 64 ? 14.781 -7.633 -0.925 1 96.19 64 GLN B O 1
ATOM 1439 N N . LEU B 1 65 ? 13.484 -5.801 -1.104 1 96.44 65 LEU B N 1
ATOM 1440 C CA . LEU B 1 65 ? 13.453 -5.852 -2.561 1 96.44 65 LEU B CA 1
ATOM 1441 C C . LEU B 1 65 ? 14.562 -4.992 -3.158 1 96.44 65 LEU B C 1
ATOM 1443 O O . LEU B 1 65 ? 15.016 -5.25 -4.277 1 96.44 65 LEU B O 1
ATOM 1447 N N . ALA B 1 66 ? 14.914 -3.967 -2.451 1 94.38 66 ALA B N 1
ATOM 1448 C CA . ALA B 1 66 ? 15.852 -3.014 -3.035 1 94.38 66 ALA B CA 1
ATOM 1449 C C . ALA B 1 66 ? 17.078 -2.834 -2.141 1 94.38 66 ALA B C 1
ATOM 1451 O O . ALA B 1 66 ? 17.969 -2.033 -2.447 1 94.38 66 ALA B O 1
ATOM 1452 N N . GLY B 1 67 ? 17.141 -3.549 -1.084 1 92.56 67 GLY B N 1
ATOM 1453 C CA . GLY B 1 67 ? 18.297 -3.488 -0.208 1 92.56 67 GLY B CA 1
ATOM 1454 C C . GLY B 1 67 ? 18.078 -2.588 0.996 1 92.56 67 GLY B C 1
ATOM 1455 O O . GLY B 1 67 ? 17.156 -1.769 1.013 1 92.56 67 GLY B O 1
ATOM 1456 N N . ASP B 1 68 ? 19.016 -2.795 1.932 1 87.69 68 ASP B N 1
ATOM 1457 C CA . ASP B 1 68 ? 18.938 -2.057 3.188 1 87.69 68 ASP B CA 1
ATOM 1458 C C . ASP B 1 68 ? 19.016 -0.551 2.945 1 87.69 68 ASP B C 1
ATOM 1460 O O . ASP B 1 68 ? 19.781 -0.089 2.105 1 87.69 68 ASP B O 1
ATOM 1464 N N . GLY B 1 69 ? 18.312 0.251 3.547 1 86.69 69 GLY B N 1
ATOM 1465 C CA . GLY B 1 69 ? 18.297 1.698 3.404 1 86.69 69 GLY B CA 1
ATOM 1466 C C . GLY B 1 69 ? 17.234 2.197 2.455 1 86.69 69 GLY B C 1
ATOM 1467 O O . GLY B 1 69 ? 16.938 3.395 2.408 1 86.69 69 GLY B O 1
ATOM 1468 N N . SER B 1 70 ? 16.781 1.271 1.637 1 89.06 70 SER B N 1
ATOM 1469 C CA . SER B 1 70 ? 15.672 1.667 0.771 1 89.06 70 SER B CA 1
ATOM 1470 C C . SER B 1 70 ? 14.398 1.93 1.576 1 89.06 70 SER B C 1
ATOM 1472 O O . SER B 1 70 ? 14.125 1.232 2.555 1 89.06 70 SER B O 1
ATOM 1474 N N . ALA B 1 71 ? 13.711 3.004 1.223 1 88 71 ALA B N 1
ATOM 1475 C CA . ALA B 1 71 ? 12.453 3.35 1.88 1 88 71 ALA B CA 1
ATOM 1476 C C . ALA B 1 71 ? 11.312 3.463 0.867 1 88 71 ALA B C 1
ATOM 1478 O O . ALA B 1 71 ? 11.547 3.779 -0.303 1 88 71 ALA B O 1
ATOM 1479 N N . PRO B 1 72 ? 10.148 3.121 1.383 1 89.5 72 PRO B N 1
ATOM 1480 C CA . PRO B 1 72 ? 9.023 3.334 0.467 1 89.5 72 PRO B CA 1
ATOM 1481 C C . PRO B 1 72 ? 8.773 4.812 0.171 1 89.5 72 PRO B C 1
ATOM 1483 O O . PRO B 1 72 ? 8.828 5.645 1.079 1 89.5 72 PRO B O 1
ATOM 1486 N N . ARG B 1 73 ? 8.602 5.133 -1.107 1 90.62 73 ARG B N 1
ATOM 1487 C CA . ARG B 1 73 ? 8.148 6.465 -1.493 1 90.62 73 ARG B CA 1
ATOM 1488 C C . ARG B 1 73 ? 6.664 6.645 -1.196 1 90.62 73 ARG B C 1
ATOM 1490 O O . ARG B 1 73 ? 6.227 7.738 -0.833 1 90.62 73 ARG B O 1
ATOM 1497 N N . GLN B 1 74 ? 5.977 5.516 -1.335 1 94.69 74 GLN B N 1
ATOM 1498 C CA . GLN B 1 74 ? 4.527 5.566 -1.158 1 94.69 74 GLN B CA 1
ATOM 1499 C C . GLN B 1 74 ? 3.959 4.172 -0.904 1 94.69 74 GLN B C 1
ATOM 1501 O O . GLN B 1 74 ? 4.43 3.188 -1.479 1 94.69 74 GLN B O 1
ATOM 1506 N N . VAL B 1 75 ? 2.951 4.082 -0.006 1 98.19 75 VAL B N 1
ATOM 1507 C CA . VAL B 1 75 ? 2.086 2.92 0.152 1 98.19 75 VAL B CA 1
ATOM 1508 C C . VAL B 1 75 ? 0.647 3.295 -0.202 1 98.19 75 VAL B C 1
ATOM 1510 O O . VAL B 1 75 ? 0.14 4.324 0.245 1 98.19 75 VAL B O 1
ATOM 1513 N N . MET B 1 76 ? 0.039 2.557 -1.01 1 98.19 76 MET B N 1
ATOM 1514 C CA . MET B 1 76 ? -1.331 2.807 -1.45 1 98.19 76 MET B CA 1
ATOM 1515 C C . MET B 1 76 ? -2.217 1.594 -1.186 1 98.19 76 MET B C 1
ATOM 1517 O O . MET B 1 76 ? -1.816 0.458 -1.447 1 98.19 76 MET B O 1
ATOM 1521 N N . VAL B 1 77 ? -3.328 1.787 -0.619 1 98.25 77 VAL B N 1
ATOM 1522 C CA . VAL B 1 77 ? -4.348 0.756 -0.457 1 98.25 77 VAL B CA 1
ATOM 1523 C C . VAL B 1 77 ? -5.598 1.139 -1.243 1 98.25 77 VAL B C 1
ATOM 1525 O O . VAL B 1 77 ? -6.176 2.207 -1.023 1 98.25 77 VAL B O 1
ATOM 1528 N N . GLU B 1 78 ? -5.945 0.332 -2.156 1 97.5 78 GLU B N 1
ATOM 1529 C CA . GLU B 1 78 ? -7.207 0.49 -2.873 1 97.5 78 GLU B CA 1
ATOM 1530 C C . GLU B 1 78 ? -8.305 -0.377 -2.258 1 97.5 78 GLU B C 1
ATOM 1532 O O . GLU B 1 78 ? -8.109 -1.578 -2.055 1 97.5 78 GLU B O 1
ATOM 1537 N N . PHE B 1 79 ? -9.328 0.169 -1.863 1 95.88 79 PHE B N 1
ATOM 1538 C CA . PHE B 1 79 ? -10.484 -0.54 -1.313 1 95.88 79 PHE B CA 1
ATOM 1539 C C . PHE B 1 79 ? -11.766 -0.125 -2.023 1 95.88 79 PHE B C 1
ATOM 1541 O O . PHE B 1 79 ? -11.742 0.76 -2.881 1 95.88 79 PHE B O 1
ATOM 1548 N N . ASP B 1 80 ? -12.828 -0.86 -1.724 1 92.62 80 ASP B N 1
ATOM 1549 C CA . ASP B 1 80 ? -14.109 -0.536 -2.342 1 92.62 80 ASP B CA 1
ATOM 1550 C C . ASP B 1 80 ? -14.578 0.861 -1.937 1 92.62 80 ASP B C 1
ATOM 1552 O O . ASP B 1 80 ? -14.797 1.129 -0.754 1 92.62 80 ASP B O 1
ATOM 1556 N N . GLY B 1 81 ? -14.508 1.729 -2.92 1 94.19 81 GLY B N 1
ATOM 1557 C CA . GLY B 1 81 ? -15.047 3.055 -2.666 1 94.19 81 GLY B CA 1
ATOM 1558 C C . GLY B 1 81 ? -13.977 4.102 -2.441 1 94.19 81 GLY B C 1
ATOM 1559 O O . GLY B 1 81 ? -14.281 5.27 -2.186 1 94.19 81 GLY B O 1
ATOM 1560 N N . GLY B 1 82 ? -12.711 3.645 -2.537 1 97.44 82 GLY B N 1
ATOM 1561 C CA . GLY B 1 82 ? -11.742 4.711 -2.354 1 97.44 82 GLY B CA 1
ATOM 1562 C C . GLY B 1 82 ? -10.32 4.203 -2.221 1 97.44 82 GLY B C 1
ATOM 1563 O O . GLY B 1 82 ? -10.023 3.061 -2.578 1 97.44 82 GLY B O 1
ATOM 1564 N N . PHE B 1 83 ? -9.422 5.133 -1.798 1 98.06 83 PHE B N 1
ATOM 1565 C CA . PHE B 1 83 ? -7.992 4.875 -1.649 1 98.06 83 PHE B CA 1
ATOM 1566 C C . PHE B 1 83 ? -7.473 5.441 -0.334 1 98.06 83 PHE B C 1
ATOM 1568 O O . PHE B 1 83 ? -8.062 6.371 0.223 1 98.06 83 PHE B O 1
ATOM 1575 N N . LEU B 1 84 ? -6.473 4.891 0.115 1 98.56 84 LEU B N 1
ATOM 1576 C CA . LEU B 1 84 ? -5.594 5.453 1.135 1 98.56 84 LEU B CA 1
ATOM 1577 C C . LEU B 1 84 ? -4.184 5.645 0.59 1 98.56 84 LEU B C 1
ATOM 1579 O O . LEU B 1 84 ? -3.555 4.688 0.13 1 98.56 84 LEU B O 1
ATOM 1583 N N . PHE B 1 85 ? -3.719 6.844 0.575 1 98.56 85 PHE B N 1
ATOM 1584 C CA . PHE B 1 85 ? -2.355 7.18 0.182 1 98.56 85 PHE B CA 1
ATOM 1585 C C . PHE B 1 85 ? -1.506 7.516 1.403 1 98.56 85 PHE B C 1
ATOM 1587 O O . PHE B 1 85 ? -1.909 8.32 2.244 1 98.56 85 PHE B O 1
ATOM 1594 N N . LEU B 1 86 ? -0.422 6.945 1.507 1 98.25 86 LEU B N 1
ATOM 1595 C CA . LEU B 1 86 ? 0.484 7.125 2.637 1 98.25 86 LEU B CA 1
ATOM 1596 C C . LEU B 1 86 ? 1.906 7.395 2.154 1 98.25 86 LEU B C 1
ATOM 1598 O O . LEU B 1 86 ? 2.467 6.605 1.391 1 98.25 86 LEU B O 1
ATOM 1602 N N . VAL B 1 87 ? 2.467 8.484 2.572 1 97.38 87 VAL B N 1
ATOM 1603 C CA . VAL B 1 87 ? 3.836 8.82 2.197 1 97.38 87 VAL B CA 1
ATOM 1604 C C . VAL B 1 87 ? 4.602 9.305 3.424 1 97.38 87 VAL B C 1
ATOM 1606 O O . VAL B 1 87 ? 4.004 9.82 4.375 1 97.38 87 VAL B O 1
ATOM 1609 N N . ALA B 1 88 ? 5.879 9.094 3.393 1 94 88 ALA B N 1
ATOM 1610 C CA . ALA B 1 88 ? 6.734 9.664 4.426 1 94 88 ALA B CA 1
ATOM 1611 C C . ALA B 1 88 ? 6.82 11.18 4.289 1 94 88 ALA B C 1
ATOM 1613 O O . ALA B 1 88 ? 6.914 11.703 3.174 1 94 88 ALA B O 1
ATOM 1614 N N . ALA B 1 89 ? 6.672 11.945 5.324 1 93.12 89 ALA B N 1
ATOM 1615 C CA . ALA B 1 89 ? 6.867 13.391 5.398 1 93.12 89 ALA B CA 1
ATOM 1616 C C . ALA B 1 89 ? 8.102 13.734 6.223 1 93.12 89 ALA B C 1
ATOM 1618 O O . ALA B 1 89 ? 8.008 14.414 7.246 1 93.12 89 ALA B O 1
ATOM 1619 N N . GLY B 1 90 ? 9.281 13.352 5.781 1 86.75 90 GLY B N 1
ATOM 1620 C CA . GLY B 1 90 ? 10.531 13.469 6.52 1 86.75 90 GLY B CA 1
ATOM 1621 C C . GLY B 1 90 ? 10.781 12.305 7.461 1 86.75 90 GLY B C 1
ATOM 1622 O O . GLY B 1 90 ? 10.055 11.312 7.43 1 86.75 90 GLY B O 1
ATOM 1623 N N . PRO B 1 91 ? 11.766 12.414 8.297 1 83 91 PRO B N 1
ATOM 1624 C CA . PRO B 1 91 ? 12.164 11.297 9.148 1 83 91 PRO B CA 1
ATOM 1625 C C . PRO B 1 91 ? 11.203 11.078 10.312 1 83 91 PRO B C 1
ATOM 1627 O O . PRO B 1 91 ? 11.164 9.984 10.883 1 83 91 PRO B O 1
ATOM 1630 N N . GLY B 1 92 ? 10.391 12.031 10.555 1 87.25 92 GLY B N 1
ATOM 1631 C CA . GLY B 1 92 ? 9.664 11.93 11.812 1 87.25 92 GLY B CA 1
ATOM 1632 C C . GLY B 1 92 ? 8.156 11.844 11.617 1 87.25 92 GLY B C 1
ATOM 1633 O O . GLY B 1 92 ? 7.41 11.773 12.594 1 87.25 92 GLY B O 1
ATOM 1634 N N . ALA B 1 93 ? 7.707 11.844 10.375 1 94.88 93 ALA B N 1
ATOM 1635 C CA . ALA B 1 93 ? 6.258 11.875 10.188 1 94.88 93 ALA B CA 1
ATOM 1636 C C . ALA B 1 93 ? 5.859 11.266 8.852 1 94.88 93 ALA B C 1
ATOM 1638 O O . ALA B 1 93 ? 6.715 11.023 7.992 1 94.88 93 ALA B O 1
ATOM 1639 N N . SER B 1 94 ? 4.617 10.938 8.742 1 96.88 94 SER B N 1
ATOM 1640 C CA . SER B 1 94 ? 3.994 10.508 7.496 1 96.88 94 SER B CA 1
ATOM 1641 C C . SER B 1 94 ? 2.662 11.211 7.27 1 96.88 94 SER B C 1
ATOM 1643 O O . SER B 1 94 ? 2.061 11.734 8.211 1 96.88 94 SER B O 1
ATOM 1645 N N . LEU B 1 95 ? 2.332 11.367 6.066 1 97.69 95 LEU B N 1
ATOM 1646 C CA . LEU B 1 95 ? 1.059 11.93 5.637 1 97.69 95 LEU B CA 1
ATOM 1647 C C . LEU B 1 95 ? 0.159 10.852 5.039 1 97.69 95 LEU B C 1
ATOM 1649 O O . LEU B 1 95 ? 0.571 10.125 4.133 1 97.69 95 LEU B O 1
ATOM 1653 N N . ALA B 1 96 ? -1.018 10.703 5.586 1 98.44 96 ALA B N 1
ATOM 1654 C CA . ALA B 1 96 ? -2.031 9.773 5.09 1 98.44 96 ALA B CA 1
ATOM 1655 C C . ALA B 1 96 ? -3.252 10.523 4.566 1 98.44 96 ALA B C 1
ATOM 1657 O O . ALA B 1 96 ? -3.781 11.406 5.242 1 98.44 96 ALA B O 1
ATOM 1658 N N . VAL B 1 97 ? -3.707 10.141 3.4 1 98.5 97 VAL B N 1
ATOM 1659 C CA . VAL B 1 97 ? -4.871 10.773 2.791 1 98.5 97 VAL B CA 1
ATOM 1660 C C . VAL B 1 97 ? -5.828 9.711 2.268 1 98.5 97 VAL B C 1
ATOM 1662 O O . VAL B 1 97 ? -5.445 8.859 1.457 1 98.5 97 VAL B O 1
ATOM 1665 N N . ALA B 1 98 ? -6.992 9.719 2.732 1 98.44 98 ALA B N 1
ATOM 1666 C CA . ALA B 1 98 ? -8.055 8.836 2.256 1 98.44 98 ALA B CA 1
ATOM 1667 C C . ALA B 1 98 ? -8.969 9.562 1.271 1 98.44 98 ALA B C 1
ATOM 1669 O O . ALA B 1 98 ? -9.305 10.734 1.475 1 98.44 98 ALA B O 1
ATOM 1670 N N . THR B 1 99 ? -9.359 8.906 0.25 1 98.44 99 THR B N 1
ATOM 1671 C CA . THR B 1 99 ? -10.148 9.539 -0.796 1 98.44 99 THR B CA 1
ATOM 1672 C C . THR B 1 99 ? -11.32 8.648 -1.208 1 98.44 99 THR B C 1
ATOM 1674 O O . THR B 1 99 ? -11.367 7.473 -0.836 1 98.44 99 THR B O 1
ATOM 1677 N N . ALA B 1 100 ? -12.242 9.234 -1.934 1 97.69 100 ALA B N 1
ATOM 1678 C CA . ALA B 1 100 ? -13.25 8.477 -2.666 1 97.69 100 ALA B CA 1
ATOM 1679 C C . ALA B 1 100 ? -12.664 7.875 -3.941 1 97.69 100 ALA B C 1
ATOM 1681 O O . ALA B 1 100 ? -11.516 8.148 -4.293 1 97.69 100 ALA B O 1
ATOM 1682 N N . ALA B 1 101 ? -13.445 7.039 -4.609 1 95.94 101 ALA B N 1
ATOM 1683 C CA . ALA B 1 101 ? -12.984 6.27 -5.762 1 95.94 101 ALA B CA 1
ATOM 1684 C C . ALA B 1 101 ? -12.797 7.164 -6.98 1 95.94 101 ALA B C 1
ATOM 1686 O O . ALA B 1 101 ? -11.992 6.863 -7.863 1 95.94 101 ALA B O 1
ATOM 1687 N N . ASP B 1 102 ? -13.469 8.273 -7.09 1 96.31 102 ASP B N 1
ATOM 1688 C CA . ASP B 1 102 ? -13.445 9.141 -8.266 1 96.31 102 ASP B CA 1
ATOM 1689 C C . ASP B 1 102 ? -12.375 10.227 -8.117 1 96.31 102 ASP B C 1
ATOM 1691 O O . ASP B 1 102 ? -12.422 11.25 -8.805 1 96.31 102 ASP B O 1
ATOM 1695 N N . VAL B 1 103 ? -11.406 9.961 -7.297 1 95.38 103 VAL B N 1
ATOM 1696 C CA . VAL B 1 103 ? -10.367 10.945 -7.008 1 95.38 103 VAL B CA 1
ATOM 1697 C C . VAL B 1 103 ? -9.453 11.102 -8.219 1 95.38 103 VAL B C 1
ATOM 1699 O O . VAL B 1 103 ? -9.227 10.148 -8.969 1 95.38 103 VAL B O 1
ATOM 1702 N N . ASP B 1 104 ? -9.016 12.297 -8.453 1 96 104 ASP B N 1
ATOM 1703 C CA . ASP B 1 104 ? -7.883 12.539 -9.344 1 96 104 ASP B CA 1
ATOM 1704 C C . ASP B 1 104 ? -6.555 12.297 -8.633 1 96 104 ASP B C 1
ATOM 1706 O O . ASP B 1 104 ? -6.078 13.164 -7.895 1 96 104 ASP B O 1
ATOM 1710 N N . ALA B 1 105 ? -5.957 11.141 -8.898 1 92.69 105 ALA B N 1
ATOM 1711 C CA . ALA B 1 105 ? -4.758 10.727 -8.18 1 92.69 105 ALA B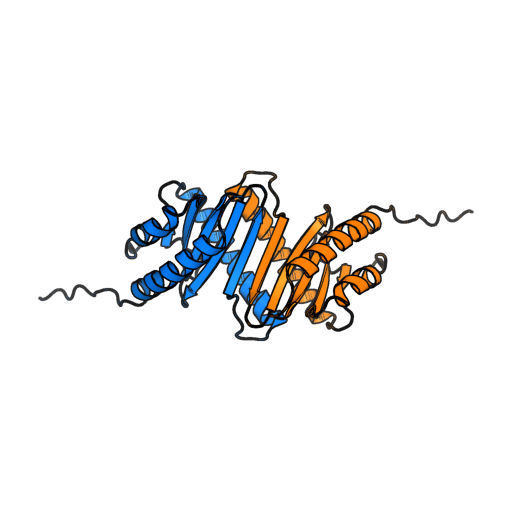 CA 1
ATOM 1712 C C . ALA B 1 105 ? -3.598 11.68 -8.445 1 92.69 105 ALA B C 1
ATOM 1714 O O . ALA B 1 105 ? -2.771 11.922 -7.562 1 92.69 105 ALA B O 1
ATOM 1715 N N . GLY B 1 106 ? -3.562 12.164 -9.664 1 94.19 106 GLY B N 1
ATOM 1716 C CA . GLY B 1 106 ? -2.525 13.133 -9.984 1 94.19 106 GLY B CA 1
ATOM 1717 C C . GLY B 1 106 ? -2.619 14.398 -9.164 1 94.19 106 GLY B C 1
ATOM 1718 O O . GLY B 1 106 ? -1.61 14.898 -8.656 1 94.19 106 GLY B O 1
ATOM 1719 N N . LEU B 1 107 ? -3.818 14.906 -9.016 1 95.38 107 LEU B N 1
ATOM 1720 C CA . LEU B 1 107 ? -4.051 16.094 -8.211 1 95.38 107 LEU B CA 1
ATOM 1721 C C . LEU B 1 107 ? -3.723 15.844 -6.746 1 95.38 107 LEU B C 1
ATOM 1723 O O . LEU B 1 107 ? -3.092 16.688 -6.09 1 95.38 107 LEU B O 1
ATOM 1727 N N . VAL B 1 108 ? -4.148 14.719 -6.215 1 96.12 108 VAL B N 1
ATOM 1728 C CA . VAL B 1 108 ? -3.885 14.375 -4.82 1 96.12 108 VAL B CA 1
ATOM 1729 C C . VAL B 1 108 ? -2.381 14.25 -4.594 1 96.12 108 VAL B C 1
ATOM 1731 O O . VAL B 1 108 ? -1.848 14.797 -3.623 1 96.12 108 VAL B O 1
ATOM 1734 N N . ALA B 1 109 ? -1.705 13.578 -5.496 1 95.12 109 ALA B N 1
ATOM 1735 C CA . ALA B 1 109 ? -0.26 13.391 -5.383 1 95.12 109 ALA B CA 1
ATOM 1736 C C . ALA B 1 109 ? 0.464 14.734 -5.352 1 95.12 109 ALA B C 1
ATOM 1738 O O . ALA B 1 109 ? 1.388 14.93 -4.559 1 95.12 109 ALA B O 1
ATOM 1739 N N . ARG B 1 110 ? 0.021 15.578 -6.164 1 96.5 110 ARG B N 1
ATOM 1740 C CA . ARG B 1 110 ? 0.624 16.906 -6.223 1 96.5 110 ARG B CA 1
ATOM 1741 C C . ARG B 1 110 ? 0.43 17.656 -4.91 1 96.5 110 ARG B C 1
ATOM 1743 O O . ARG B 1 110 ? 1.374 18.234 -4.379 1 96.5 110 ARG B O 1
ATOM 1750 N N . GLU B 1 111 ? -0.769 17.625 -4.418 1 96.56 111 GLU B N 1
ATOM 1751 C CA . GLU B 1 111 ? -1.069 18.312 -3.174 1 96.56 111 GLU B CA 1
ATOM 1752 C C . GLU B 1 111 ? -0.321 17.703 -1.997 1 96.56 111 GLU B C 1
ATOM 1754 O O . GLU B 1 111 ? 0.146 18.406 -1.106 1 96.56 111 GLU B O 1
ATOM 1759 N N . MET B 1 112 ? -0.203 16.391 -2.027 1 97.19 112 MET B N 1
ATOM 1760 C CA . MET B 1 112 ? 0.538 15.711 -0.967 1 97.19 112 MET B CA 1
ATOM 1761 C C . MET B 1 112 ? 2.006 16.125 -0.981 1 97.19 112 MET B C 1
ATOM 1763 O O . MET B 1 112 ? 2.605 16.344 0.074 1 97.19 112 MET B O 1
ATOM 1767 N N . GLN B 1 113 ? 2.549 16.219 -2.168 1 95.81 113 GLN B N 1
ATOM 1768 C CA . GLN B 1 113 ? 3.941 16.641 -2.279 1 95.81 113 GLN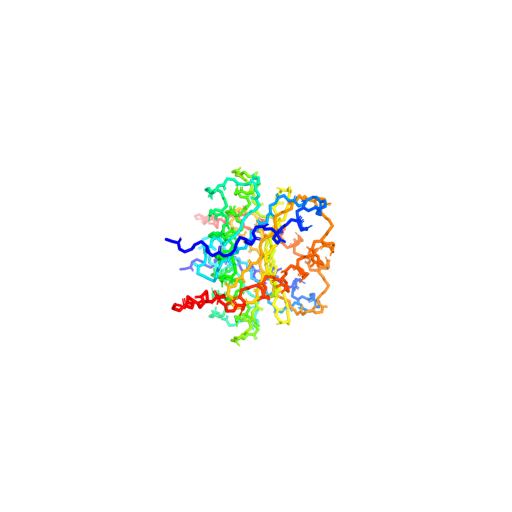 B CA 1
ATOM 1769 C C . GLN B 1 113 ? 4.141 18.031 -1.681 1 95.81 113 GLN B C 1
ATOM 1771 O O . GLN B 1 113 ? 5.105 18.266 -0.951 1 95.81 113 GLN B O 1
ATOM 1776 N N . HIS B 1 114 ? 3.225 18.906 -1.984 1 95.5 114 HIS B N 1
ATOM 1777 C CA . HIS B 1 114 ? 3.25 20.25 -1.401 1 95.5 114 HIS B CA 1
ATOM 1778 C C . HIS B 1 114 ? 3.174 20.188 0.121 1 95.5 114 HIS B C 1
ATOM 1780 O O . HIS B 1 114 ? 3.938 20.859 0.812 1 95.5 114 HIS B O 1
ATOM 1786 N N . MET B 1 115 ? 2.361 19.359 0.644 1 94.81 115 MET B N 1
ATOM 1787 C CA . MET B 1 115 ? 2.123 19.25 2.082 1 94.81 115 MET B CA 1
ATOM 1788 C C . MET B 1 115 ? 3.32 18.641 2.791 1 94.81 115 MET B C 1
ATOM 1790 O O . MET B 1 115 ? 3.676 19.047 3.896 1 94.81 115 MET B O 1
ATOM 1794 N N . VAL B 1 116 ? 3.896 17.688 2.156 1 95.12 116 VAL B N 1
ATOM 1795 C CA . VAL B 1 116 ? 5.059 17.016 2.738 1 95.12 116 VAL B CA 1
ATOM 1796 C C . VAL B 1 116 ? 6.156 18.047 3.01 1 95.12 116 VAL B C 1
ATOM 1798 O O . VAL B 1 116 ? 6.773 18.031 4.078 1 95.12 116 VAL B O 1
ATOM 1801 N N . VAL B 1 117 ? 6.34 18.984 2.088 1 93.56 117 VAL B N 1
ATOM 1802 C CA . VAL B 1 117 ? 7.352 20.016 2.236 1 93.56 117 VAL B CA 1
ATOM 1803 C C . VAL B 1 117 ? 6.996 20.922 3.42 1 93.56 117 VAL B C 1
ATOM 1805 O O . VAL B 1 117 ? 7.848 21.203 4.266 1 93.56 117 VAL B O 1
ATOM 1808 N N . ARG B 1 118 ? 5.762 21.297 3.545 1 91.06 118 ARG B N 1
ATOM 1809 C CA . ARG B 1 118 ? 5.309 22.188 4.609 1 91.06 118 ARG B CA 1
ATOM 1810 C C . ARG B 1 118 ? 5.418 21.516 5.973 1 91.06 118 ARG B C 1
ATOM 1812 O O . ARG B 1 118 ? 5.816 22.141 6.953 1 91.06 118 ARG B O 1
ATOM 1819 N N . ILE B 1 119 ? 5.023 20.25 6.074 1 91 119 ILE B N 1
ATOM 1820 C CA . ILE B 1 119 ? 5.113 19.484 7.32 1 91 119 ILE B CA 1
ATOM 1821 C C . ILE B 1 119 ? 6.566 19.422 7.777 1 91 119 ILE B C 1
ATOM 1823 O O . ILE B 1 119 ? 6.867 19.656 8.953 1 91 119 ILE B O 1
ATOM 1827 N N . GLY B 1 120 ? 7.422 19.062 6.848 1 88 120 GLY B N 1
ATOM 1828 C CA . GLY B 1 120 ? 8.836 19 7.164 1 88 120 GLY B CA 1
ATOM 1829 C C . GLY B 1 120 ? 9.383 20.297 7.727 1 88 120 GLY B C 1
ATOM 1830 O O . GLY B 1 120 ? 10.125 20.297 8.711 1 88 120 GLY B O 1
ATOM 1831 N N . GLN B 1 121 ? 9.047 21.391 7.141 1 86.88 121 GLN B N 1
ATOM 1832 C CA . GLN B 1 121 ? 9.484 22.719 7.574 1 86.88 121 GLN B CA 1
ATOM 1833 C C . GLN B 1 121 ? 8.984 23.031 8.984 1 86.88 121 GLN B C 1
ATOM 1835 O O . GLN B 1 121 ? 9.703 23.625 9.781 1 86.88 121 GLN B O 1
ATOM 1840 N N . HIS B 1 122 ? 7.758 22.562 9.219 1 84.81 122 HIS B N 1
ATOM 1841 C CA . HIS B 1 122 ? 7.16 22.859 10.516 1 84.81 122 HIS B CA 1
ATOM 1842 C C . HIS B 1 122 ? 7.758 21.969 11.609 1 84.81 122 HIS B C 1
ATOM 1844 O O . HIS B 1 122 ? 7.93 22.422 12.75 1 84.81 122 HIS B O 1
ATOM 1850 N N . LEU B 1 123 ? 8.008 20.766 11.359 1 84.44 123 LEU B N 1
ATOM 1851 C CA . LEU B 1 123 ? 8.5 19.828 12.375 1 84.44 123 LEU B CA 1
ATOM 1852 C C . LEU B 1 123 ? 10 20.031 12.609 1 84.44 123 LEU B C 1
ATOM 1854 O O . LEU B 1 123 ? 10.523 19.641 13.656 1 84.44 123 LEU B O 1
ATOM 1858 N N . SER B 1 124 ? 10.727 20.422 11.641 1 76.38 124 SER B N 1
ATOM 1859 C CA . SER B 1 124 ? 12.148 20.688 11.805 1 76.38 124 SER B CA 1
ATOM 1860 C C . SER B 1 124 ? 12.383 22 12.539 1 76.38 124 SER B C 1
ATOM 1862 O O . SER B 1 124 ? 13.5 22.281 12.992 1 76.38 124 SER B O 1
ATOM 1864 N N . SER B 1 125 ? 11.375 22.875 12.609 1 66.06 125 SER B N 1
ATOM 1865 C CA . SER B 1 125 ? 11.57 24.156 13.273 1 66.06 125 SER B CA 1
ATOM 1866 C C . SER B 1 125 ? 11.695 23.984 14.781 1 66.06 125 SER B C 1
ATOM 1868 O O . SER B 1 125 ? 10.859 23.328 15.406 1 66.06 125 SER B O 1
ATOM 1870 N N . PRO B 1 126 ? 12.883 24.141 15.266 1 57.06 126 PRO B N 1
ATOM 1871 C CA . PRO B 1 126 ? 13.133 24.047 16.703 1 57.06 126 PRO B CA 1
ATOM 1872 C C . PRO B 1 126 ? 12.07 24.766 17.531 1 57.06 126 PRO B C 1
ATOM 1874 O O . PRO B 1 126 ? 11.453 25.719 17.062 1 57.06 126 PRO B O 1
ATOM 1877 N N . PRO B 1 127 ? 11.43 23.953 18.484 1 52.81 127 PRO B N 1
ATOM 1878 C CA . PRO B 1 127 ? 10.477 24.641 19.375 1 52.81 127 PRO B CA 1
ATOM 1879 C C . PRO B 1 127 ? 10.922 26.047 19.75 1 52.81 127 PRO B C 1
ATOM 1881 O O . PRO B 1 127 ? 12.125 26.297 19.906 1 52.81 127 PRO B O 1
ATOM 1884 N N . ARG B 1 128 ? 10.312 27.016 19.141 1 50.28 128 ARG B N 1
ATOM 1885 C CA . ARG B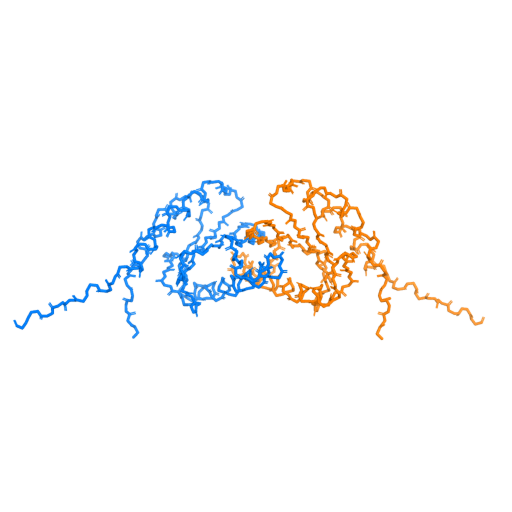 1 128 ? 10.648 28.359 19.562 1 50.28 128 ARG B CA 1
ATOM 1886 C C . ARG B 1 128 ? 10.773 28.453 21.094 1 50.28 128 ARG B C 1
ATOM 1888 O O . ARG B 1 128 ? 9.812 28.203 21.812 1 50.28 128 ARG B O 1
ATOM 1895 N N . THR B 1 129 ? 11.797 27.891 21.672 1 50.53 129 THR B N 1
ATOM 1896 C CA . THR B 1 129 ? 12.047 28.109 23.094 1 50.53 129 THR B CA 1
ATOM 1897 C C . THR B 1 129 ? 11.734 29.547 23.484 1 50.53 129 THR B C 1
ATOM 1899 O O . THR B 1 129 ? 12.227 30.484 22.859 1 50.53 129 THR B O 1
ATOM 1902 N N . ARG B 1 130 ? 10.477 29.828 23.938 1 51.84 130 ARG B N 1
ATOM 1903 C CA . ARG B 1 130 ? 10.211 31.094 24.625 1 51.84 130 ARG B CA 1
ATOM 1904 C C . ARG B 1 130 ? 11.352 31.453 25.562 1 51.84 130 ARG B C 1
ATOM 1906 O O . ARG B 1 130 ? 11.602 30.734 26.547 1 51.84 130 ARG B O 1
ATOM 1913 N N . THR B 1 131 ? 12.406 31.875 25.078 1 47.62 131 THR B N 1
ATOM 1914 C CA . THR B 1 131 ? 13.406 32.406 25.984 1 47.62 131 THR B CA 1
ATOM 1915 C C . THR B 1 131 ? 12.773 33.406 26.969 1 47.62 131 THR B C 1
ATOM 1917 O O . THR B 1 131 ? 12.18 34.406 26.562 1 47.62 131 THR B O 1
ATOM 1920 N N . ALA B 1 132 ? 12.266 32.938 28.156 1 52.44 132 ALA B N 1
ATOM 1921 C CA . ALA B 1 132 ? 11.914 33.781 29.312 1 52.44 132 ALA B CA 1
ATOM 1922 C C . ALA B 1 132 ? 12.984 34.812 29.594 1 52.44 132 ALA B C 1
ATOM 1924 O O . ALA B 1 132 ? 14.148 34.5 29.828 1 52.44 132 ALA B O 1
ATOM 1925 N N . THR B 1 133 ? 13.023 35.875 28.938 1 49.38 133 THR B N 1
ATOM 1926 C CA . THR B 1 133 ? 13.852 36.938 29.484 1 49.38 133 THR B CA 1
ATOM 1927 C C . THR B 1 133 ? 13.641 37.062 30.984 1 49.38 133 THR B C 1
ATOM 1929 O O . THR B 1 133 ? 12.508 37.156 31.469 1 49.38 133 THR B O 1
ATOM 1932 N N . PRO B 1 134 ? 14.711 36.969 31.781 1 51.81 134 PRO B N 1
ATOM 1933 C CA . PRO B 1 134 ? 14.523 37.25 33.219 1 51.81 134 PRO B CA 1
ATOM 1934 C C . PRO B 1 134 ? 13.766 38.562 33.469 1 51.81 134 PRO B C 1
ATOM 1936 O O . PRO B 1 134 ? 13.789 39.469 32.625 1 51.81 134 PRO B O 1
#